Protein AF-A0A961ING6-F1 (afdb_monomer_lite)

pLDDT: mean 80.05, std 21.68, range [30.14, 97.88]

Radius of gyration: 31.6 Å; chains: 1; bounding box: 76×67×92 Å

Sequence (254 aa):
MNQKRFVTGFVGLMALLILSQGVIAQPAATTASTASTPESRAEETGERASYLDRHRAIQRVAVLKELTILDIQRLKILVANFEGQVGDAQASFEEIKRLYREAQEQWYRRRFVDSLRLHEECRTKVQALYKQFTDMFKEQVAQLLADCSEQLVNIEFSQSIEPGLESNLNRTIRHNSLKLKIAYQQTAIAEDMLRHNRHSDAVTHYRLAKMYAIDVLRDLEQDPARQQEIENEYRVHLLDARGMTAAAPAGSSG

Foldseek 3Di:
DDDDDDDDDDDDDDDDDDDDDDDDDDDDDDDDDDDDDDPDPPDDPDDPDDPVLLVVLVVQLVVLLVVLVVLLLLLVQVCLLCPPVQPPSVVLSVVLVVLSVVLVVCVVVSVSNVSSVSSVVSVVSSLVSLVSVLVVLLVVLVVLLVVLVVLLVVLVVVCVVPVDDDPCSVVLSVVLVVLSVQLVVLQVVLVVCVVVSNSVVSSLSSLSSVLSSLVSVLSSDPDPVVSVVSCVVCVSSNCSNVSHRPPDPPDDDD

Structure (mmCIF, N/CA/C/O backbone):
data_AF-A0A961ING6-F1
#
_entry.id   AF-A0A961ING6-F1
#
loop_
_atom_site.group_PDB
_atom_site.id
_atom_site.type_symbol
_atom_site.label_atom_id
_atom_site.label_alt_id
_atom_site.label_comp_id
_atom_site.label_asym_id
_atom_site.label_entity_id
_atom_site.label_seq_id
_atom_site.pdbx_PDB_ins_code
_atom_site.Cartn_x
_atom_site.Cartn_y
_atom_site.Cartn_z
_atom_site.occupancy
_atom_site.B_iso_or_equiv
_atom_site.auth_seq_id
_atom_site.auth_comp_id
_atom_site.auth_asym_id
_atom_site.auth_atom_id
_atom_site.pdbx_PDB_model_num
ATOM 1 N N . MET A 1 1 ? 37.025 30.517 44.292 1.00 39.78 1 MET A N 1
ATOM 2 C CA . MET A 1 1 ? 37.841 30.004 43.168 1.00 39.78 1 MET A CA 1
ATOM 3 C C . MET A 1 1 ? 37.009 30.112 41.897 1.00 39.78 1 MET A C 1
ATOM 5 O O . MET A 1 1 ? 36.177 29.252 41.666 1.00 39.78 1 MET A O 1
ATOM 9 N N . ASN A 1 2 ? 37.168 31.198 41.131 1.00 35.53 2 ASN A N 1
ATOM 10 C CA . ASN A 1 2 ? 36.382 31.464 39.919 1.00 35.53 2 ASN A CA 1
ATOM 11 C C . ASN A 1 2 ? 37.278 31.339 38.680 1.00 35.53 2 ASN A C 1
ATOM 13 O O . ASN A 1 2 ? 38.212 32.121 38.501 1.00 35.53 2 ASN A O 1
ATOM 17 N N . GLN A 1 3 ? 36.990 30.336 37.850 1.00 40.62 3 GLN A N 1
ATOM 18 C CA . GLN A 1 3 ? 37.637 30.081 36.564 1.00 40.62 3 GLN A CA 1
ATOM 19 C C . GLN A 1 3 ? 37.182 31.108 35.518 1.00 40.62 3 GLN A C 1
ATOM 21 O O . GLN A 1 3 ? 35.999 31.210 35.203 1.00 40.62 3 GLN A O 1
ATOM 26 N N . LYS A 1 4 ? 38.146 31.832 34.942 1.00 42.41 4 LYS A N 1
ATOM 27 C CA . LYS A 1 4 ? 37.985 32.609 33.708 1.00 42.41 4 LYS A CA 1
ATOM 28 C C . LYS A 1 4 ? 38.217 31.673 32.517 1.00 42.41 4 LYS A C 1
ATOM 30 O O . LYS A 1 4 ? 39.274 31.052 32.436 1.00 42.41 4 LYS A O 1
ATOM 35 N N . ARG A 1 5 ? 37.251 31.572 31.599 1.00 45.19 5 ARG A N 1
ATOM 36 C CA . ARG A 1 5 ? 37.415 30.904 30.297 1.00 45.19 5 ARG A CA 1
ATOM 37 C C . ARG A 1 5 ? 37.765 31.945 29.234 1.00 45.19 5 ARG A C 1
ATOM 39 O O . ARG A 1 5 ? 37.004 32.877 29.002 1.00 45.19 5 ARG A O 1
ATOM 46 N N . PHE A 1 6 ? 38.940 31.766 28.641 1.00 42.75 6 PHE A N 1
ATOM 47 C CA . PHE A 1 6 ? 39.458 32.489 27.484 1.00 42.75 6 PHE A CA 1
ATOM 48 C C . PHE A 1 6 ? 38.801 31.934 26.210 1.00 42.75 6 PHE A C 1
ATOM 50 O O . PHE A 1 6 ? 38.766 30.719 26.020 1.00 42.75 6 PHE A O 1
ATOM 57 N N . VAL A 1 7 ? 38.292 32.818 25.351 1.00 45.03 7 VAL A N 1
ATOM 58 C CA . VAL A 1 7 ? 37.809 32.510 23.999 1.00 45.03 7 VAL A CA 1
ATOM 59 C C . VAL A 1 7 ? 38.663 33.309 23.018 1.00 45.03 7 VAL A C 1
ATOM 61 O O . VAL A 1 7 ? 38.593 34.531 22.976 1.00 45.03 7 VAL A O 1
ATOM 64 N N . THR A 1 8 ? 39.466 32.596 22.240 1.00 45.50 8 THR A N 1
ATOM 65 C CA . THR A 1 8 ? 40.211 33.032 21.047 1.00 45.50 8 THR A CA 1
ATOM 66 C C . THR A 1 8 ? 40.283 31.765 20.191 1.00 45.50 8 THR A C 1
ATOM 68 O O . THR A 1 8 ? 40.698 30.734 20.707 1.00 45.50 8 THR A O 1
ATOM 71 N N . GLY A 1 9 ? 39.810 31.663 18.955 1.00 39.66 9 GLY A N 1
ATOM 72 C CA . GLY A 1 9 ? 39.780 32.612 17.851 1.00 39.66 9 GLY A CA 1
ATOM 73 C C . GLY A 1 9 ? 40.410 31.861 16.673 1.00 39.66 9 GLY A C 1
ATOM 74 O O . GLY A 1 9 ? 41.620 31.674 16.670 1.00 39.66 9 GLY A O 1
ATOM 75 N N . PHE A 1 10 ? 39.608 31.342 15.737 1.00 38.62 10 PHE A N 1
ATOM 76 C CA . PHE A 1 10 ? 40.123 30.692 14.523 1.00 38.62 10 PHE A CA 1
ATOM 77 C C . PHE A 1 10 ? 39.079 30.760 13.397 1.00 38.62 10 PHE A C 1
ATOM 79 O O . PHE A 1 10 ? 38.200 29.911 13.283 1.00 38.62 10 PHE A O 1
ATOM 86 N N . VAL A 1 11 ? 39.152 31.823 12.595 1.00 42.91 11 VAL A N 1
ATOM 87 C CA . VAL A 1 11 ? 38.423 32.002 11.329 1.00 42.91 11 VAL A CA 1
ATOM 88 C C . VAL A 1 11 ? 39.386 32.692 10.361 1.00 42.91 11 VAL A C 1
ATOM 90 O O . VAL A 1 11 ? 39.989 33.696 10.728 1.00 42.91 11 VAL A O 1
ATOM 93 N N . GLY A 1 12 ? 39.524 32.164 9.142 1.00 39.78 12 GLY A N 1
ATOM 94 C CA . GLY A 1 12 ? 40.318 32.763 8.058 1.00 39.78 12 GLY A CA 1
ATOM 95 C C . GLY A 1 12 ? 41.041 31.696 7.233 1.00 39.78 12 GLY A C 1
ATOM 96 O O . GLY A 1 12 ? 42.166 31.336 7.546 1.00 39.78 12 GLY A O 1
ATOM 97 N N . LEU A 1 13 ? 40.339 30.978 6.353 1.00 39.62 13 LEU A N 1
ATOM 98 C CA . LEU A 1 13 ? 40.153 31.313 4.930 1.00 39.62 13 LEU A CA 1
ATOM 99 C C . LEU A 1 13 ? 41.450 31.138 4.108 1.00 39.62 13 LEU A C 1
ATOM 101 O O . LEU A 1 13 ? 42.240 32.058 3.928 1.00 39.62 13 LEU A O 1
ATOM 105 N N . MET A 1 14 ? 41.631 29.913 3.611 1.00 43.22 14 MET A N 1
ATOM 106 C CA . MET A 1 14 ? 42.653 29.489 2.651 1.00 43.22 14 MET A CA 1
ATOM 107 C C . MET A 1 14 ? 42.169 29.823 1.233 1.00 43.22 14 MET A C 1
ATOM 109 O O . MET A 1 14 ? 41.242 29.187 0.733 1.00 43.22 14 MET A O 1
ATOM 113 N N . ALA A 1 15 ? 42.773 30.826 0.597 1.00 41.38 15 ALA A N 1
ATOM 114 C CA . ALA A 1 15 ? 42.551 31.147 -0.811 1.00 41.38 15 ALA A CA 1
ATOM 115 C C . ALA A 1 15 ? 43.766 31.884 -1.392 1.00 41.38 15 ALA A C 1
ATOM 117 O O . ALA A 1 15 ? 43.868 33.092 -1.221 1.00 41.38 15 ALA A O 1
ATOM 118 N N . LEU A 1 16 ? 44.670 31.167 -2.073 1.00 37.56 16 LEU A N 1
ATOM 119 C CA . LEU A 1 16 ? 45.424 31.652 -3.242 1.00 37.56 16 LEU A CA 1
ATOM 120 C C . LEU A 1 16 ? 46.361 30.551 -3.763 1.00 37.56 16 LEU A C 1
ATOM 122 O O . LEU A 1 16 ? 47.241 30.125 -3.023 1.00 37.56 16 LEU A O 1
ATOM 126 N N . LEU A 1 17 ? 46.188 30.130 -5.023 1.00 36.50 17 LEU A N 1
ATOM 127 C CA . LEU A 1 17 ? 47.253 29.795 -5.992 1.00 36.50 17 LEU A CA 1
ATOM 128 C C . LEU A 1 17 ? 46.628 29.154 -7.244 1.00 36.50 17 LEU A C 1
ATOM 130 O O . LEU A 1 17 ? 46.520 27.939 -7.369 1.00 36.50 17 LEU A O 1
ATOM 134 N N . ILE A 1 18 ? 46.224 29.997 -8.193 1.00 44.09 18 ILE A N 1
ATOM 135 C CA . ILE A 1 18 ? 46.050 29.618 -9.598 1.00 44.09 18 ILE A CA 1
ATOM 136 C C . ILE A 1 18 ? 46.847 30.646 -10.386 1.00 44.09 18 ILE A C 1
ATOM 138 O O . ILE A 1 18 ? 46.456 31.805 -10.381 1.00 44.09 18 ILE A O 1
ATOM 142 N N . LEU A 1 19 ? 47.954 30.234 -11.012 1.00 42.62 19 LEU A N 1
ATOM 143 C CA . LEU A 1 19 ? 48.587 30.886 -12.166 1.00 42.62 19 LEU A CA 1
ATOM 144 C C . LEU A 1 19 ? 49.744 30.001 -12.667 1.00 42.62 19 LEU A C 1
ATOM 146 O O . LEU A 1 19 ? 50.801 29.934 -12.049 1.00 42.62 19 LEU A O 1
ATOM 150 N N . SER A 1 20 ? 49.533 29.307 -13.785 1.00 40.66 20 SER A N 1
ATOM 151 C CA . SER A 1 20 ? 50.434 29.304 -14.954 1.00 40.66 20 SER A CA 1
ATOM 152 C C . SER A 1 20 ? 49.993 28.224 -15.948 1.00 40.66 20 SER A C 1
ATOM 154 O O . SER A 1 20 ? 50.160 27.026 -15.746 1.00 40.66 20 SER A O 1
ATOM 156 N N . GLN A 1 21 ? 49.371 28.683 -17.032 1.00 43.97 21 GLN A N 1
ATOM 157 C CA . GLN A 1 21 ? 49.093 27.898 -18.228 1.00 43.97 21 GLN A CA 1
ATOM 158 C C . GLN A 1 21 ? 50.387 27.822 -19.046 1.00 43.97 21 GLN A C 1
ATOM 160 O O . GLN A 1 21 ? 50.893 28.846 -19.504 1.00 43.97 21 GLN A O 1
ATOM 165 N N . GLY A 1 22 ? 50.927 26.615 -19.212 1.00 41.56 22 GLY A N 1
ATOM 166 C CA . GLY A 1 22 ? 51.969 26.328 -20.191 1.00 41.56 22 GLY A CA 1
ATOM 167 C C . GLY A 1 22 ? 51.343 26.137 -21.568 1.00 41.56 22 GLY A C 1
ATOM 168 O O . GLY A 1 22 ? 50.680 25.135 -21.821 1.00 41.56 22 GLY A O 1
ATOM 169 N N . VAL A 1 23 ? 51.555 27.115 -22.443 1.00 45.59 23 VAL A N 1
ATOM 170 C CA . VAL A 1 23 ? 51.302 27.043 -23.884 1.00 45.59 23 VAL A CA 1
ATOM 171 C C . VAL A 1 23 ? 52.355 26.126 -24.511 1.00 45.59 23 VAL A C 1
ATOM 173 O O . VAL A 1 23 ? 53.546 26.417 -24.422 1.00 45.59 23 VAL A O 1
ATOM 176 N N . ILE A 1 24 ? 51.934 25.047 -25.175 1.00 50.06 24 ILE A N 1
ATOM 177 C CA . ILE A 1 24 ? 52.777 24.321 -26.134 1.00 50.06 24 ILE A CA 1
ATOM 178 C C . ILE A 1 24 ? 52.144 24.482 -27.513 1.00 50.06 24 ILE A C 1
ATOM 180 O O . ILE A 1 24 ? 51.048 23.994 -27.781 1.00 50.06 24 ILE A O 1
ATOM 184 N N . ALA A 1 25 ? 52.856 25.210 -28.368 1.00 38.28 25 ALA A N 1
ATOM 185 C CA . ALA A 1 25 ? 52.579 25.357 -29.784 1.00 38.28 25 ALA A CA 1
ATOM 186 C C . ALA A 1 25 ? 52.919 24.053 -30.531 1.00 38.28 25 ALA A C 1
ATOM 188 O O . ALA A 1 25 ? 54.020 23.526 -30.384 1.00 38.28 25 ALA A O 1
ATOM 189 N N . GLN A 1 26 ? 51.999 23.556 -31.362 1.00 49.44 26 GLN A N 1
ATOM 190 C CA . GLN A 1 26 ? 52.292 22.576 -32.414 1.00 49.44 26 GLN A CA 1
ATOM 191 C C . GLN A 1 26 ? 52.314 23.296 -33.773 1.00 49.44 26 GLN A C 1
ATOM 193 O O . GLN A 1 26 ? 51.373 24.037 -34.067 1.00 49.44 26 GLN A O 1
ATOM 198 N N . PRO A 1 27 ? 53.347 23.104 -34.614 1.00 49.81 27 PRO A N 1
ATOM 199 C CA . PRO A 1 27 ? 53.355 23.621 -35.977 1.00 49.81 27 PRO A CA 1
ATOM 200 C C . PRO A 1 27 ? 52.516 22.740 -36.914 1.00 49.81 27 PRO A C 1
ATOM 202 O O . PRO A 1 27 ? 52.461 21.518 -36.776 1.00 49.81 27 PRO A O 1
ATOM 205 N N . ALA A 1 28 ? 51.871 23.390 -37.882 1.00 39.16 28 ALA A N 1
ATOM 206 C CA . ALA A 1 28 ? 51.045 22.772 -38.909 1.00 39.16 28 ALA A CA 1
ATOM 207 C C . ALA A 1 28 ? 51.835 22.402 -40.182 1.00 39.16 28 ALA A C 1
ATOM 209 O O . ALA A 1 28 ? 52.778 23.100 -40.552 1.00 39.16 28 ALA A O 1
ATOM 210 N N . ALA A 1 29 ? 51.283 21.400 -40.888 1.00 36.66 29 ALA A N 1
ATOM 211 C CA . ALA A 1 29 ? 51.424 21.068 -42.319 1.00 36.66 29 ALA A CA 1
ATOM 212 C C . ALA A 1 29 ? 52.690 20.258 -42.709 1.00 36.66 29 ALA A C 1
ATOM 214 O O . ALA A 1 29 ? 53.777 20.527 -42.225 1.00 36.66 29 ALA A O 1
ATOM 215 N N . THR A 1 30 ? 52.695 19.246 -43.588 1.00 31.80 30 THR A N 1
ATOM 216 C CA . THR A 1 30 ? 51.730 18.668 -44.550 1.00 31.80 30 THR A CA 1
ATOM 217 C C . THR A 1 30 ? 52.306 17.311 -45.002 1.00 31.80 30 THR A C 1
ATOM 219 O O . THR A 1 30 ? 53.522 17.233 -45.147 1.00 31.80 30 THR A O 1
ATOM 222 N N . THR A 1 31 ? 51.502 16.283 -45.314 1.00 32.81 31 THR A N 1
ATOM 223 C CA . THR A 1 31 ? 51.733 15.381 -46.477 1.00 32.81 31 THR A CA 1
ATOM 224 C C . THR A 1 31 ? 50.576 14.392 -46.704 1.00 32.81 31 THR A C 1
ATOM 226 O O . THR A 1 31 ? 50.238 13.589 -45.848 1.00 32.81 31 THR A O 1
ATOM 229 N N . ALA A 1 32 ? 49.986 14.516 -47.897 1.00 30.14 32 ALA A N 1
ATOM 230 C CA . ALA A 1 32 ? 49.456 13.491 -48.804 1.00 30.14 32 ALA A CA 1
ATOM 231 C C . ALA A 1 32 ? 48.641 12.281 -48.283 1.00 30.14 32 ALA A C 1
ATOM 233 O O . ALA A 1 32 ? 49.168 11.292 -47.791 1.00 30.14 32 ALA A O 1
ATOM 234 N N . SER A 1 33 ? 47.339 12.347 -48.590 1.00 31.02 33 SER A N 1
ATOM 235 C CA . SER A 1 33 ? 46.480 11.309 -49.189 1.00 31.02 33 SER A CA 1
ATOM 236 C C . SER A 1 33 ? 47.058 9.894 -49.369 1.00 31.02 33 SER A C 1
ATOM 238 O O . SER A 1 33 ? 47.906 9.657 -50.230 1.00 31.02 33 SER A O 1
ATOM 240 N N . THR A 1 34 ? 46.445 8.912 -48.706 1.00 31.70 34 THR A N 1
ATOM 241 C CA . THR A 1 34 ? 46.052 7.664 -49.380 1.00 31.70 34 THR A CA 1
ATOM 242 C C . THR A 1 34 ? 44.804 7.100 -48.712 1.00 31.70 34 THR A C 1
ATOM 244 O O . THR A 1 34 ? 44.798 6.746 -47.536 1.00 31.70 34 THR A O 1
ATOM 247 N N . ALA A 1 35 ? 43.719 7.071 -49.478 1.00 37.69 35 ALA A N 1
ATOM 248 C CA . ALA A 1 35 ? 42.471 6.434 -49.114 1.00 37.69 35 ALA A CA 1
ATOM 249 C C . ALA A 1 35 ? 42.660 4.915 -48.995 1.00 37.69 35 ALA A C 1
ATOM 251 O O . ALA A 1 35 ? 43.156 4.271 -49.916 1.00 37.69 35 ALA A O 1
ATOM 252 N N . SER A 1 36 ? 42.196 4.339 -47.889 1.00 38.75 36 SER A N 1
ATOM 253 C CA . SER A 1 36 ? 41.668 2.977 -47.876 1.00 38.75 36 SER A CA 1
ATOM 254 C C . SER A 1 36 ? 40.433 2.946 -46.977 1.00 38.75 36 SER A C 1
ATOM 256 O O . SER A 1 36 ? 40.413 3.430 -45.848 1.00 38.75 36 SER A O 1
ATOM 258 N N . THR A 1 37 ? 39.361 2.500 -47.606 1.00 32.09 37 THR A N 1
ATOM 259 C CA . THR A 1 37 ? 37.959 2.488 -47.212 1.00 32.09 37 THR A CA 1
ATOM 260 C C . THR A 1 37 ? 37.733 1.785 -45.868 1.00 32.09 37 THR A C 1
ATOM 262 O O . THR A 1 37 ? 38.279 0.701 -45.670 1.00 32.09 37 THR A O 1
ATOM 265 N N . PRO A 1 38 ? 36.891 2.314 -44.959 1.00 42.84 38 PRO A N 1
ATOM 266 C CA . PRO A 1 38 ? 36.391 1.515 -43.854 1.00 42.84 38 PRO A CA 1
ATOM 267 C C . PRO A 1 38 ? 35.349 0.546 -44.420 1.00 42.84 38 PRO A C 1
ATOM 269 O O . PRO A 1 38 ? 34.274 0.963 -44.855 1.00 42.84 38 PRO A O 1
ATOM 272 N N . GLU A 1 39 ? 35.679 -0.744 -44.451 1.00 38.94 39 GLU A N 1
ATOM 273 C CA . GLU A 1 39 ? 34.710 -1.789 -44.764 1.00 38.94 39 GLU A CA 1
ATOM 274 C C . GLU A 1 39 ? 33.516 -1.693 -43.814 1.00 38.94 39 GLU A C 1
ATOM 276 O O . GLU A 1 39 ? 33.619 -1.712 -42.583 1.00 38.94 39 GLU A O 1
ATOM 281 N N . SER A 1 40 ? 32.355 -1.550 -44.440 1.00 45.94 40 SER A N 1
ATOM 282 C CA . SER A 1 40 ? 31.056 -1.491 -43.816 1.00 45.94 40 SER A CA 1
ATOM 283 C C . SER A 1 40 ? 30.749 -2.804 -43.101 1.00 45.94 40 SER A C 1
ATOM 285 O O . SER A 1 40 ? 30.356 -3.785 -43.728 1.00 45.94 40 SER A O 1
ATOM 287 N N . ARG A 1 41 ? 30.776 -2.791 -41.769 1.00 38.75 41 ARG A N 1
ATOM 288 C CA . ARG A 1 41 ? 29.844 -3.610 -40.986 1.00 38.75 41 ARG A CA 1
ATOM 289 C C . ARG A 1 41 ? 28.618 -2.764 -40.666 1.00 38.75 41 ARG A C 1
ATOM 291 O O . ARG A 1 41 ? 28.404 -2.321 -39.542 1.00 38.75 41 ARG A O 1
ATOM 298 N N . ALA A 1 42 ? 27.867 -2.464 -41.720 1.00 46.84 42 ALA A N 1
ATOM 299 C CA . ALA A 1 42 ? 26.566 -1.825 -41.657 1.00 46.84 42 ALA A CA 1
ATOM 300 C C . ALA A 1 42 ? 25.490 -2.906 -41.773 1.00 46.84 42 ALA A C 1
ATOM 302 O O . ALA A 1 42 ? 24.839 -3.017 -42.798 1.00 46.84 42 ALA A O 1
ATOM 303 N N . GLU A 1 43 ? 25.315 -3.689 -40.711 1.00 45.69 43 GLU A N 1
ATOM 304 C CA . GLU A 1 43 ? 24.094 -4.465 -40.488 1.00 45.69 43 GLU A CA 1
ATOM 305 C C . GLU A 1 43 ? 23.781 -4.462 -38.990 1.00 45.69 43 GLU A C 1
ATOM 307 O O . GLU A 1 43 ? 24.192 -5.339 -38.240 1.00 45.69 43 GLU A O 1
ATOM 312 N N . GLU A 1 44 ? 23.097 -3.409 -38.549 1.00 43.09 44 GLU A N 1
ATOM 313 C CA . GLU A 1 44 ? 22.026 -3.513 -37.557 1.00 43.09 44 GLU A CA 1
ATOM 314 C C . GLU A 1 44 ? 21.187 -2.236 -37.656 1.00 43.09 44 GLU A C 1
ATOM 316 O O . GLU A 1 44 ? 21.590 -1.140 -37.263 1.00 43.09 44 GLU A O 1
ATOM 321 N N . THR A 1 45 ? 20.023 -2.372 -38.280 1.00 49.38 45 THR A N 1
ATOM 322 C CA . THR A 1 45 ? 18.952 -1.385 -38.274 1.00 49.38 45 THR A CA 1
ATOM 323 C C . THR A 1 45 ? 18.370 -1.303 -36.863 1.00 49.38 45 THR A C 1
ATOM 325 O O . THR A 1 45 ? 17.612 -2.160 -36.418 1.00 49.38 45 THR A O 1
ATOM 328 N N . GLY A 1 46 ? 18.768 -0.261 -36.144 1.00 48.25 46 GLY A N 1
ATOM 329 C CA . GLY A 1 46 ? 18.262 0.123 -34.831 1.00 48.25 46 GLY A CA 1
ATOM 330 C C . GLY A 1 46 ? 19.111 1.289 -34.348 1.00 48.25 46 GLY A C 1
ATOM 331 O O . GLY A 1 46 ? 20.333 1.194 -34.395 1.00 48.25 46 GLY A O 1
ATOM 332 N N . GLU A 1 47 ? 18.480 2.412 -34.013 1.00 51.84 47 GLU A N 1
ATOM 333 C CA . GLU A 1 47 ? 19.096 3.699 -33.659 1.00 51.84 47 GLU A CA 1
ATOM 334 C C . GLU A 1 47 ? 20.527 3.589 -33.104 1.00 51.84 47 GLU A C 1
ATOM 336 O O . GLU A 1 47 ? 20.777 2.949 -32.078 1.00 51.84 47 GLU A O 1
ATOM 341 N N . ARG A 1 48 ? 21.489 4.257 -33.759 1.00 55.69 48 ARG A N 1
ATOM 342 C CA . ARG A 1 48 ? 22.835 4.464 -33.204 1.00 55.69 48 ARG A CA 1
ATOM 343 C C . ARG A 1 48 ? 22.730 5.421 -32.014 1.00 55.69 48 ARG A C 1
ATOM 345 O O . ARG A 1 48 ? 23.102 6.585 -32.124 1.00 55.69 48 ARG A O 1
ATOM 352 N N . ALA A 1 49 ? 22.202 4.945 -30.890 1.00 62.03 49 ALA A N 1
ATOM 353 C CA . ALA A 1 49 ? 22.226 5.683 -29.642 1.00 62.03 49 ALA A CA 1
ATOM 354 C C . ALA A 1 49 ? 23.676 6.056 -29.327 1.00 62.03 49 ALA A C 1
ATOM 356 O O . ALA A 1 49 ? 24.587 5.232 -29.490 1.00 62.03 49 ALA A O 1
ATOM 357 N N . SER A 1 50 ? 23.890 7.300 -28.896 1.00 83.31 50 SER A N 1
ATOM 358 C CA . SER A 1 50 ? 25.225 7.776 -28.558 1.00 83.31 50 SER A CA 1
ATOM 359 C C . SER A 1 50 ? 25.825 6.872 -27.480 1.00 83.31 50 SER A C 1
ATOM 361 O O . SER A 1 50 ? 25.112 6.334 -26.629 1.00 83.31 50 SER A O 1
ATOM 363 N N . TYR A 1 51 ? 27.147 6.695 -27.485 1.00 84.38 51 TYR A N 1
ATOM 364 C CA . TYR A 1 51 ? 27.844 5.908 -26.459 1.00 84.38 51 TYR A CA 1
ATOM 365 C C . TYR A 1 51 ? 27.431 6.328 -25.034 1.00 84.38 51 TYR A C 1
ATOM 367 O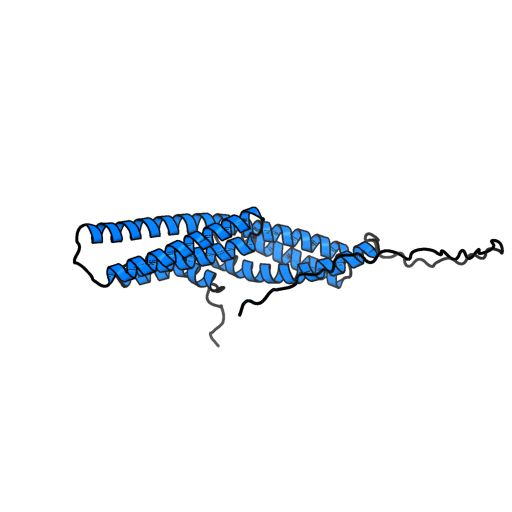 O . TYR A 1 51 ? 27.243 5.486 -24.154 1.00 84.38 51 TYR A O 1
ATOM 375 N N . LEU A 1 52 ? 27.207 7.632 -24.836 1.00 89.06 52 LEU A N 1
ATOM 376 C CA . LEU A 1 52 ? 26.726 8.200 -23.578 1.00 89.06 52 LEU A CA 1
ATOM 377 C C . LEU A 1 52 ? 25.310 7.740 -23.216 1.00 89.06 52 LEU A C 1
ATOM 379 O O . LEU A 1 52 ? 25.061 7.406 -22.057 1.00 89.06 52 LEU A O 1
ATOM 383 N N . ASP A 1 53 ? 24.398 7.683 -24.185 1.00 88.56 53 ASP A N 1
ATOM 384 C CA . ASP A 1 53 ? 23.016 7.241 -23.967 1.00 88.56 53 ASP A CA 1
ATOM 385 C C . ASP A 1 53 ? 22.981 5.768 -23.585 1.00 88.56 53 ASP A C 1
ATOM 387 O O . ASP A 1 53 ? 22.293 5.377 -22.644 1.00 88.56 53 ASP A O 1
ATOM 391 N N . ARG A 1 54 ? 23.815 4.956 -24.243 1.00 88.38 54 ARG A N 1
ATOM 392 C CA . ARG A 1 54 ? 23.985 3.544 -23.899 1.00 88.38 54 ARG A CA 1
ATOM 393 C C . ARG A 1 54 ? 24.501 3.369 -22.472 1.00 88.38 54 ARG A C 1
ATOM 395 O O . ARG A 1 54 ? 23.955 2.564 -21.723 1.00 88.38 54 ARG A O 1
ATOM 402 N N . HIS A 1 55 ? 25.528 4.121 -22.083 1.00 91.56 55 HIS A N 1
ATOM 403 C CA . HIS A 1 55 ? 26.092 4.044 -20.736 1.00 91.56 55 HIS A CA 1
ATOM 404 C C . HIS A 1 55 ? 25.074 4.461 -19.663 1.00 91.56 55 HIS A C 1
ATOM 406 O O . HIS A 1 55 ? 24.897 3.763 -18.664 1.00 91.56 55 HIS A O 1
ATOM 412 N N . ARG A 1 56 ? 24.349 5.563 -19.892 1.00 92.19 56 ARG A N 1
ATOM 413 C CA . ARG A 1 56 ? 23.260 6.009 -19.009 1.00 92.19 56 ARG A CA 1
ATOM 414 C C . ARG A 1 56 ? 22.147 4.966 -18.918 1.00 92.19 56 ARG A C 1
ATOM 416 O O . ARG A 1 56 ? 21.665 4.695 -17.821 1.00 92.19 56 ARG A O 1
ATOM 423 N N . ALA A 1 57 ? 21.767 4.360 -20.041 1.00 92.81 57 ALA A N 1
ATOM 424 C CA . ALA A 1 57 ? 20.752 3.315 -20.073 1.00 92.81 57 ALA A CA 1
ATOM 425 C C . ALA A 1 57 ? 21.161 2.093 -19.247 1.00 92.81 57 ALA A C 1
ATOM 427 O O . ALA A 1 57 ? 20.361 1.615 -18.448 1.00 92.81 57 ALA A O 1
ATOM 428 N N . ILE A 1 58 ? 22.418 1.652 -19.349 1.00 92.69 58 ILE A N 1
ATOM 429 C CA . ILE A 1 58 ? 22.947 0.539 -18.548 1.00 92.69 58 ILE A CA 1
ATOM 430 C C . ILE A 1 58 ? 22.792 0.810 -17.047 1.00 92.69 58 ILE A C 1
ATOM 432 O O . ILE A 1 58 ? 22.263 -0.029 -16.319 1.00 92.69 58 ILE A O 1
ATOM 436 N N . GLN A 1 59 ? 23.204 1.995 -16.589 1.00 93.69 59 GLN A N 1
ATOM 437 C CA . GLN A 1 59 ? 23.117 2.364 -15.173 1.00 93.69 59 GLN A CA 1
ATOM 438 C C . GLN A 1 59 ? 21.666 2.447 -14.684 1.00 93.69 59 GLN A C 1
ATOM 440 O O . GLN A 1 59 ? 21.335 1.923 -13.621 1.00 93.69 59 GLN A O 1
ATOM 445 N N . ARG A 1 60 ? 20.783 3.081 -15.464 1.00 94.44 60 ARG A N 1
ATOM 446 C CA . ARG A 1 60 ? 19.377 3.266 -15.076 1.00 94.44 60 ARG A CA 1
ATOM 447 C C . ARG A 1 60 ? 18.599 1.955 -15.078 1.00 94.44 60 ARG A C 1
ATOM 449 O O . ARG A 1 60 ? 17.821 1.721 -14.157 1.00 94.44 60 ARG A O 1
ATOM 456 N N . VAL A 1 61 ? 18.821 1.088 -16.066 1.00 94.00 61 VAL A N 1
ATOM 457 C CA . VAL A 1 61 ? 18.150 -0.218 -16.132 1.00 94.00 61 VAL A CA 1
ATOM 458 C C . VAL A 1 61 ? 18.546 -1.105 -14.958 1.00 94.00 61 VAL A C 1
ATOM 460 O O . VAL A 1 61 ? 17.672 -1.774 -14.420 1.00 94.00 61 VAL A O 1
ATOM 463 N N . ALA A 1 62 ? 19.807 -1.088 -14.511 1.00 91.12 62 ALA A N 1
ATOM 464 C CA . ALA A 1 62 ? 20.224 -1.868 -13.344 1.00 91.12 62 ALA A CA 1
ATOM 465 C C . ALA A 1 62 ? 19.369 -1.537 -12.105 1.00 91.12 62 ALA A C 1
ATOM 467 O O . ALA A 1 62 ? 18.800 -2.435 -11.488 1.00 91.12 62 ALA A O 1
ATOM 468 N N . VAL A 1 63 ? 19.179 -0.243 -11.825 1.00 93.75 63 VAL A N 1
ATOM 469 C CA . VAL A 1 63 ? 18.334 0.228 -10.715 1.00 93.75 63 VAL A CA 1
ATOM 470 C C . VAL A 1 63 ? 16.859 -0.117 -10.946 1.00 93.75 63 VAL A C 1
ATOM 472 O O . VAL A 1 63 ? 16.187 -0.646 -10.061 1.00 93.75 63 VAL A O 1
ATOM 475 N N . LEU A 1 64 ? 16.332 0.153 -12.146 1.00 93.44 64 LEU A N 1
ATOM 476 C CA . LEU A 1 64 ? 14.925 -0.112 -12.466 1.00 93.44 64 LEU A CA 1
ATOM 477 C C . LEU A 1 64 ? 14.586 -1.601 -12.397 1.00 93.44 64 LEU A C 1
ATOM 479 O O . LEU A 1 64 ? 13.485 -1.954 -11.975 1.00 93.44 64 LEU A O 1
ATOM 483 N N . LYS A 1 65 ? 15.517 -2.474 -12.780 1.00 92.12 65 LYS A N 1
ATOM 484 C CA . LYS A 1 65 ? 15.346 -3.925 -12.747 1.00 92.12 65 LYS A CA 1
ATOM 485 C C . LYS A 1 65 ? 15.095 -4.426 -11.328 1.00 92.12 65 LYS A C 1
ATOM 487 O O . LYS A 1 65 ? 14.158 -5.201 -11.140 1.00 92.12 65 LYS A O 1
ATOM 492 N N . GLU A 1 66 ? 15.903 -3.981 -10.368 1.00 92.31 66 GLU A N 1
ATOM 493 C CA . GLU A 1 66 ? 15.804 -4.368 -8.954 1.00 92.31 66 GLU A CA 1
ATOM 494 C C . GLU A 1 66 ? 14.529 -3.829 -8.298 1.00 92.31 66 GLU A C 1
ATOM 496 O O . GLU A 1 66 ? 13.804 -4.567 -7.635 1.00 92.31 66 GLU A O 1
ATOM 501 N N . LEU A 1 67 ? 14.194 -2.560 -8.536 1.00 91.94 67 LEU A N 1
ATOM 502 C CA . LEU A 1 67 ? 12.980 -1.969 -7.967 1.00 91.94 67 LEU A CA 1
ATOM 503 C C . LEU A 1 67 ? 11.713 -2.611 -8.542 1.00 91.94 67 LEU A C 1
ATOM 505 O O . LEU A 1 67 ? 10.795 -2.971 -7.808 1.00 91.94 67 LEU A O 1
ATOM 509 N N . THR A 1 68 ? 11.675 -2.804 -9.861 1.00 91.94 68 THR A N 1
ATOM 510 C CA . THR A 1 68 ? 10.482 -3.323 -10.538 1.00 91.94 68 THR A CA 1
ATOM 511 C C . THR A 1 68 ? 10.211 -4.778 -10.167 1.00 91.94 68 THR A C 1
ATOM 513 O O . THR A 1 68 ? 9.050 -5.143 -10.016 1.00 91.94 68 THR A O 1
ATOM 516 N N . ILE A 1 69 ? 11.239 -5.616 -9.965 1.00 93.69 69 ILE A N 1
ATOM 517 C CA . ILE A 1 69 ? 11.007 -7.012 -9.561 1.00 93.69 69 ILE A CA 1
ATOM 518 C C . ILE A 1 69 ? 10.428 -7.111 -8.147 1.00 93.69 69 ILE A C 1
ATOM 520 O O . ILE A 1 69 ? 9.512 -7.903 -7.924 1.00 93.69 69 ILE A O 1
ATOM 524 N N . LEU A 1 70 ? 10.901 -6.276 -7.215 1.00 92.81 70 LEU A N 1
ATOM 525 C CA . LEU A 1 70 ? 10.352 -6.207 -5.859 1.00 92.81 70 LEU A CA 1
ATOM 526 C C . LEU A 1 70 ? 8.890 -5.755 -5.885 1.00 92.81 70 LEU A C 1
ATOM 528 O O . LEU A 1 70 ? 8.047 -6.327 -5.194 1.00 92.81 70 LEU A O 1
ATOM 532 N N . ASP A 1 71 ? 8.566 -4.775 -6.724 1.00 93.62 71 ASP A N 1
ATOM 533 C CA . ASP A 1 71 ? 7.188 -4.323 -6.886 1.00 93.62 71 ASP A CA 1
ATOM 534 C C . ASP A 1 71 ? 6.290 -5.368 -7.544 1.00 93.62 71 ASP A C 1
ATOM 536 O O . ASP A 1 71 ? 5.168 -5.563 -7.089 1.00 93.62 71 ASP A O 1
ATOM 540 N N . ILE A 1 72 ? 6.778 -6.111 -8.540 1.00 94.38 72 ILE A N 1
ATOM 541 C CA . ILE A 1 72 ? 6.031 -7.230 -9.133 1.00 94.38 72 ILE A CA 1
ATOM 542 C C . ILE A 1 72 ? 5.722 -8.299 -8.075 1.00 94.38 72 ILE A C 1
ATOM 544 O O . ILE A 1 72 ? 4.606 -8.817 -8.038 1.00 94.38 72 ILE A O 1
ATOM 548 N N . GLN A 1 73 ? 6.672 -8.622 -7.192 1.00 92.75 73 GLN A N 1
ATOM 549 C CA . GLN A 1 73 ? 6.453 -9.585 -6.105 1.00 92.75 73 GLN A CA 1
ATOM 550 C C . GLN A 1 73 ? 5.387 -9.103 -5.113 1.00 92.75 73 GLN A C 1
ATOM 552 O O . GLN A 1 73 ? 4.524 -9.880 -4.710 1.00 92.75 73 GLN A O 1
ATOM 557 N N . ARG A 1 74 ? 5.414 -7.817 -4.749 1.00 91.50 74 ARG A N 1
ATOM 558 C CA . ARG A 1 74 ? 4.420 -7.205 -3.853 1.00 91.50 74 ARG A CA 1
ATOM 559 C C . ARG A 1 74 ? 3.036 -7.130 -4.498 1.00 91.50 74 ARG A C 1
ATOM 561 O O . ARG A 1 74 ? 2.049 -7.492 -3.861 1.00 91.50 74 ARG A O 1
ATOM 568 N N . LEU A 1 75 ? 2.970 -6.715 -5.763 1.00 93.12 75 LEU A N 1
ATOM 569 C CA . LEU A 1 75 ? 1.734 -6.648 -6.543 1.00 93.12 75 LEU A CA 1
ATOM 570 C C . LEU A 1 75 ? 1.115 -8.030 -6.747 1.00 93.12 75 LEU A C 1
ATOM 572 O O . LEU A 1 75 ? -0.100 -8.151 -6.677 1.00 93.12 75 LEU A O 1
ATOM 576 N N . LYS A 1 76 ? 1.926 -9.084 -6.906 1.00 93.25 76 LYS A N 1
ATOM 577 C CA . LYS A 1 76 ? 1.429 -10.466 -6.979 1.00 93.25 76 LYS A CA 1
ATOM 578 C C . LYS A 1 76 ? 0.555 -10.821 -5.772 1.00 93.25 76 LYS A C 1
ATOM 580 O O . LYS A 1 76 ? -0.478 -11.456 -5.942 1.00 93.25 76 LYS A O 1
ATOM 585 N N . ILE A 1 77 ? 0.975 -10.425 -4.569 1.00 91.25 77 ILE A N 1
ATOM 586 C CA . ILE A 1 77 ? 0.231 -10.692 -3.329 1.00 91.25 77 ILE A CA 1
ATOM 587 C C . ILE A 1 77 ? -1.059 -9.865 -3.299 1.00 91.25 77 ILE A C 1
ATOM 589 O O . ILE A 1 77 ? -2.121 -10.410 -3.020 1.00 91.25 77 ILE A O 1
ATOM 593 N N . LEU A 1 78 ? -0.975 -8.575 -3.642 1.00 91.50 78 LEU A N 1
ATOM 594 C CA . LEU A 1 78 ? -2.134 -7.675 -3.676 1.00 91.50 78 LEU A CA 1
ATOM 595 C C . LEU A 1 78 ? -3.217 -8.159 -4.638 1.00 91.50 78 LEU A C 1
ATOM 597 O O . LEU A 1 78 ? -4.382 -8.244 -4.264 1.00 91.50 78 LEU A O 1
ATOM 601 N N . VAL A 1 79 ? -2.820 -8.504 -5.860 1.00 92.69 79 VAL A N 1
ATOM 602 C CA . VAL A 1 79 ? -3.741 -8.975 -6.893 1.00 92.69 79 VAL A CA 1
ATOM 603 C C . VAL A 1 79 ? -4.360 -10.310 -6.486 1.00 92.69 79 VAL A C 1
ATOM 605 O O . VAL A 1 79 ? -5.565 -10.459 -6.605 1.00 92.69 79 VAL A O 1
ATOM 608 N N . ALA A 1 80 ? -3.585 -11.239 -5.917 1.00 90.75 80 ALA A N 1
ATOM 609 C CA . ALA A 1 80 ? -4.118 -12.520 -5.447 1.00 90.75 80 ALA A CA 1
ATOM 610 C C . ALA A 1 80 ? -5.100 -12.388 -4.265 1.00 90.75 80 ALA A C 1
ATOM 612 O O . ALA A 1 80 ? -5.985 -13.224 -4.109 1.00 90.75 80 ALA A O 1
ATOM 613 N N . ASN A 1 81 ? -4.930 -11.376 -3.411 1.00 89.88 81 ASN A N 1
ATOM 614 C CA . ASN A 1 81 ? -5.775 -11.169 -2.233 1.00 89.88 81 ASN A CA 1
ATOM 615 C C . ASN A 1 81 ? -7.040 -10.356 -2.533 1.00 89.88 81 ASN A C 1
ATOM 617 O O . ASN A 1 81 ? -8.061 -10.568 -1.885 1.00 89.88 81 ASN A O 1
ATOM 621 N N . PHE A 1 82 ? -6.978 -9.428 -3.487 1.00 88.62 82 PHE A N 1
ATOM 622 C CA . PHE A 1 82 ? -8.050 -8.462 -3.758 1.00 88.62 82 PHE A CA 1
ATOM 623 C C . PHE A 1 82 ? -8.542 -8.511 -5.207 1.00 88.62 82 PHE A C 1
ATOM 625 O O . PHE A 1 82 ? -9.052 -7.517 -5.734 1.00 88.62 82 PHE A O 1
ATOM 632 N N . GLU A 1 83 ? -8.398 -9.666 -5.859 1.00 76.81 83 GLU A N 1
ATOM 633 C CA . GLU A 1 83 ? -8.988 -9.913 -7.172 1.00 76.81 83 GLU A CA 1
ATOM 634 C C . GLU A 1 83 ? -10.501 -9.634 -7.112 1.00 76.81 83 GLU A C 1
ATOM 636 O O . GLU A 1 83 ? -11.202 -10.101 -6.215 1.00 76.81 83 GLU A O 1
ATOM 641 N N . GLY A 1 84 ? -11.000 -8.799 -8.028 1.00 79.50 84 GLY A N 1
ATOM 642 C CA . GLY A 1 84 ? -12.411 -8.400 -8.090 1.00 79.50 84 GLY A CA 1
ATOM 643 C C . GLY A 1 84 ? -12.800 -7.162 -7.271 1.00 79.50 84 GLY A C 1
ATOM 644 O O . GLY A 1 84 ? -13.854 -6.594 -7.537 1.00 79.50 84 GLY A O 1
ATOM 645 N N . GLN A 1 85 ? -11.963 -6.684 -6.341 1.00 81.62 85 GLN A N 1
ATOM 646 C CA . GLN A 1 85 ? -12.200 -5.395 -5.660 1.00 81.62 85 GLN A CA 1
ATOM 647 C C . GLN A 1 85 ? -11.651 -4.209 -6.461 1.00 81.62 85 GLN A C 1
ATOM 649 O O . GLN A 1 85 ? -12.146 -3.090 -6.351 1.00 81.62 85 GLN A O 1
ATOM 654 N N . VAL A 1 86 ? -10.632 -4.457 -7.287 1.00 79.62 86 VAL A N 1
ATOM 655 C CA . VAL A 1 86 ? -9.942 -3.434 -8.076 1.00 79.62 86 VAL A CA 1
ATOM 656 C C . VAL A 1 86 ? -10.011 -3.806 -9.555 1.00 79.62 86 VAL A C 1
ATOM 658 O O . VAL A 1 86 ? -9.163 -4.554 -10.025 1.00 79.62 86 VAL A O 1
ATOM 661 N N . GLY A 1 87 ? -11.023 -3.284 -10.261 1.00 80.31 87 GLY A N 1
ATOM 662 C CA . GLY A 1 87 ? -11.232 -3.354 -11.722 1.00 80.31 87 GLY A CA 1
ATOM 663 C C . GLY A 1 87 ? -10.473 -4.456 -12.483 1.00 80.31 87 GLY A C 1
ATOM 664 O O . GLY A 1 87 ? -10.550 -5.636 -12.151 1.00 80.31 87 GLY A O 1
ATOM 665 N N . ASP A 1 88 ? -9.710 -4.054 -13.503 1.00 85.69 88 ASP A N 1
ATOM 666 C CA . ASP A 1 88 ? -8.883 -4.945 -14.333 1.00 85.69 88 ASP A CA 1
ATOM 667 C C . ASP A 1 88 ? -7.461 -5.143 -13.754 1.00 85.69 88 ASP A C 1
ATOM 669 O O . ASP A 1 88 ? -6.457 -5.100 -14.481 1.00 85.69 88 ASP A O 1
ATOM 673 N N . ALA A 1 89 ? -7.333 -5.332 -12.433 1.00 88.81 89 ALA A N 1
ATOM 674 C CA . ALA A 1 89 ? -6.029 -5.473 -11.770 1.00 88.81 89 ALA A CA 1
ATOM 675 C C . ALA A 1 89 ? -5.223 -6.676 -12.291 1.00 88.81 89 ALA A C 1
ATOM 677 O O . ALA A 1 89 ? -4.011 -6.563 -12.492 1.00 88.81 89 ALA A O 1
ATOM 678 N N . GLN A 1 90 ? -5.886 -7.802 -12.576 1.00 90.44 90 GLN A N 1
ATOM 679 C CA . GLN A 1 90 ? -5.235 -9.005 -13.104 1.00 90.44 90 GLN A CA 1
ATOM 680 C C . GLN A 1 90 ? -4.686 -8.779 -14.520 1.00 90.44 90 GLN A C 1
ATOM 682 O O . GLN A 1 90 ? -3.529 -9.098 -14.794 1.00 90.44 90 GLN A O 1
ATOM 687 N N . ALA A 1 91 ? -5.471 -8.166 -15.412 1.00 91.88 91 ALA A N 1
ATOM 688 C CA . ALA A 1 91 ? -5.022 -7.855 -16.770 1.00 91.88 91 ALA A CA 1
ATOM 689 C C . ALA A 1 91 ? -3.852 -6.855 -16.764 1.00 91.88 91 ALA A C 1
ATOM 691 O O . ALA A 1 91 ? -2.851 -7.061 -17.453 1.00 91.88 91 ALA A O 1
ATOM 692 N N . SER A 1 92 ? -3.935 -5.823 -15.918 1.00 93.12 92 SER A N 1
ATOM 693 C CA . SER A 1 92 ? -2.856 -4.844 -15.723 1.00 93.12 92 SER A CA 1
ATOM 694 C C . SER A 1 92 ? -1.579 -5.505 -15.190 1.00 93.12 92 SER A C 1
ATOM 696 O O . SER A 1 92 ? -0.470 -5.180 -15.619 1.00 93.12 92 SER A O 1
ATOM 698 N N . PHE A 1 93 ? -1.714 -6.472 -14.280 1.00 94.94 93 PHE A N 1
ATOM 699 C CA . PHE A 1 93 ? -0.585 -7.223 -13.737 1.00 94.94 93 PHE A CA 1
ATOM 700 C C . PHE A 1 93 ? 0.076 -8.142 -14.777 1.00 94.94 93 PHE A C 1
ATOM 702 O O . PHE A 1 93 ? 1.307 -8.206 -14.849 1.00 94.94 93 PHE A O 1
ATOM 709 N N . GLU A 1 94 ? -0.706 -8.817 -15.623 1.00 95.12 94 GLU A N 1
ATOM 710 C CA . GLU A 1 94 ? -0.169 -9.595 -16.747 1.00 95.12 94 GLU A CA 1
ATOM 711 C C . GLU A 1 94 ? 0.565 -8.704 -17.763 1.00 95.12 94 GLU A C 1
ATOM 713 O O . GLU A 1 94 ? 1.653 -9.064 -18.224 1.00 95.12 94 GLU A O 1
ATOM 718 N N . GLU A 1 95 ? 0.038 -7.509 -18.055 1.00 95.62 95 GLU A N 1
ATOM 719 C CA . GLU A 1 95 ? 0.706 -6.524 -18.914 1.00 95.62 95 GLU A CA 1
ATOM 720 C C . GLU A 1 95 ? 2.068 -6.103 -18.336 1.00 95.62 95 GLU A C 1
ATOM 722 O O . GLU A 1 95 ? 3.069 -6.107 -19.056 1.00 95.62 95 GLU A O 1
ATOM 727 N N . ILE A 1 96 ? 2.140 -5.818 -17.029 1.00 96.31 96 ILE A N 1
ATOM 728 C CA . ILE A 1 96 ? 3.393 -5.482 -16.330 1.00 96.31 96 ILE A CA 1
ATOM 729 C C . ILE A 1 96 ? 4.413 -6.620 -16.458 1.00 96.31 96 ILE A C 1
ATOM 731 O O . ILE A 1 96 ? 5.576 -6.378 -16.790 1.00 96.31 96 ILE A O 1
ATOM 735 N N . LYS A 1 97 ? 3.999 -7.876 -16.239 1.00 96.50 97 LYS A N 1
ATOM 736 C CA . LYS A 1 97 ? 4.895 -9.038 -16.383 1.00 96.50 97 LYS A CA 1
ATOM 737 C C . LYS A 1 97 ? 5.399 -9.197 -17.815 1.00 96.50 97 LYS A C 1
ATOM 739 O O . LYS A 1 97 ? 6.573 -9.522 -18.012 1.00 96.50 97 LYS A O 1
ATOM 744 N N . ARG A 1 98 ? 4.532 -8.970 -18.807 1.00 97.44 98 ARG A N 1
ATOM 745 C CA . ARG A 1 98 ? 4.892 -9.012 -20.229 1.00 97.44 98 ARG A CA 1
ATOM 746 C C . ARG A 1 98 ? 5.921 -7.932 -20.563 1.00 97.44 98 ARG A C 1
ATOM 748 O O . ARG A 1 98 ? 6.968 -8.269 -21.107 1.00 97.44 98 ARG A O 1
ATOM 755 N N . LEU A 1 99 ? 5.666 -6.679 -20.180 1.00 96.06 99 LEU A N 1
ATOM 756 C CA . LEU A 1 99 ? 6.580 -5.552 -20.402 1.00 96.06 99 LEU A CA 1
ATOM 757 C C . LEU A 1 99 ? 7.931 -5.769 -19.719 1.00 96.06 99 LEU A C 1
ATOM 759 O O . LEU A 1 99 ? 8.972 -5.544 -20.330 1.00 96.06 99 LEU A O 1
ATOM 763 N N . TYR A 1 100 ? 7.935 -6.260 -18.476 1.00 96.75 100 TYR A N 1
ATOM 764 C CA . TYR A 1 100 ? 9.176 -6.568 -17.767 1.00 96.75 100 TYR A CA 1
ATOM 765 C C . TYR A 1 100 ? 9.983 -7.658 -18.481 1.00 96.75 100 TYR A C 1
ATOM 767 O O . TYR A 1 100 ? 11.194 -7.514 -18.652 1.00 96.75 100 TYR A O 1
ATOM 775 N N . ARG A 1 101 ? 9.327 -8.736 -18.934 1.00 96.88 101 ARG A N 1
ATOM 776 C CA . ARG A 1 101 ? 9.983 -9.801 -19.708 1.00 96.88 101 ARG A CA 1
ATOM 777 C C . ARG A 1 101 ? 10.576 -9.251 -21.002 1.00 96.88 101 ARG A C 1
ATOM 779 O O . ARG A 1 101 ? 11.748 -9.487 -21.272 1.00 96.88 101 ARG A O 1
ATOM 786 N N . GLU A 1 102 ? 9.795 -8.485 -21.755 1.00 97.00 102 GLU A N 1
ATOM 787 C CA . GLU A 1 102 ? 10.230 -7.866 -23.006 1.00 97.00 102 GLU A CA 1
ATOM 788 C C . GLU A 1 102 ? 11.432 -6.933 -22.780 1.00 97.00 102 GLU A C 1
ATOM 790 O O . GLU A 1 102 ? 12.428 -7.006 -23.501 1.00 97.00 102 GLU A O 1
ATOM 795 N N . ALA A 1 103 ? 11.405 -6.128 -21.713 1.00 95.69 103 ALA A N 1
ATOM 796 C CA . ALA A 1 103 ? 12.516 -5.260 -21.329 1.00 95.69 103 ALA A CA 1
ATOM 797 C C . ALA A 1 103 ? 13.800 -6.053 -21.027 1.00 95.69 103 ALA A C 1
ATOM 799 O O . ALA A 1 103 ? 14.894 -5.642 -21.433 1.00 95.69 103 ALA A O 1
ATOM 800 N N . GLN A 1 104 ? 13.676 -7.202 -20.351 1.00 95.25 104 GLN A N 1
ATOM 801 C CA . GLN A 1 104 ? 14.801 -8.103 -20.086 1.00 95.25 104 GLN A CA 1
ATOM 802 C C . GLN A 1 104 ? 15.319 -8.770 -21.366 1.00 95.25 104 GLN A C 1
ATOM 804 O O . GLN A 1 104 ? 16.530 -8.896 -21.538 1.00 95.25 104 GLN A O 1
ATOM 809 N N . GLU A 1 105 ? 14.448 -9.152 -22.298 1.00 95.94 105 GLU A N 1
ATOM 810 C CA . GLU A 1 105 ? 14.876 -9.693 -23.593 1.00 95.94 105 GLU A CA 1
ATOM 811 C C . GLU A 1 105 ? 15.719 -8.678 -24.376 1.00 95.94 105 GLU A C 1
ATOM 813 O O . GLU A 1 105 ? 16.791 -9.028 -24.876 1.00 95.94 105 GLU A O 1
ATOM 818 N N . GLN A 1 106 ? 15.302 -7.406 -24.423 1.00 94.81 106 GLN A N 1
ATOM 819 C CA . GLN A 1 106 ? 16.090 -6.348 -25.071 1.00 94.81 106 GLN A CA 1
ATOM 820 C C . GLN A 1 106 ? 17.426 -6.100 -24.358 1.00 94.81 106 GLN A C 1
ATOM 822 O O . GLN A 1 106 ? 18.448 -5.886 -25.016 1.00 94.81 106 GLN A O 1
ATOM 827 N N . TRP A 1 107 ? 17.449 -6.200 -23.023 1.00 93.62 107 TRP A N 1
ATOM 828 C CA . TRP A 1 107 ? 18.681 -6.114 -22.237 1.00 93.62 107 TRP A CA 1
ATOM 829 C C . TRP A 1 107 ? 19.692 -7.190 -22.645 1.00 93.62 107 TRP A C 1
ATOM 831 O O . TRP A 1 107 ? 20.844 -6.881 -22.957 1.00 93.62 107 TRP A O 1
ATOM 841 N N . TYR A 1 108 ? 19.260 -8.454 -22.704 1.00 94.75 108 TYR A N 1
ATOM 842 C CA . TYR A 1 108 ? 20.126 -9.569 -23.093 1.00 94.75 108 TYR A CA 1
ATOM 843 C C . TYR A 1 108 ? 20.548 -9.508 -24.568 1.00 94.75 108 TYR A C 1
ATOM 845 O O . TYR A 1 108 ? 21.663 -9.910 -24.899 1.00 94.75 108 TYR A O 1
ATOM 853 N N . ARG A 1 109 ? 19.724 -8.912 -25.440 1.00 94.69 109 ARG A N 1
ATOM 854 C CA . ARG A 1 109 ? 20.077 -8.586 -26.836 1.00 94.69 109 ARG A CA 1
ATOM 855 C C . ARG A 1 109 ? 21.011 -7.377 -26.973 1.00 94.69 109 ARG A C 1
ATOM 857 O O . ARG A 1 109 ? 21.328 -6.988 -28.091 1.00 94.69 109 ARG A O 1
ATOM 864 N N . ARG A 1 110 ? 21.466 -6.778 -25.863 1.00 91.19 110 ARG A N 1
ATOM 865 C CA . ARG A 1 110 ? 22.322 -5.573 -25.818 1.00 91.19 110 ARG A CA 1
ATOM 866 C C . ARG A 1 110 ? 21.673 -4.314 -26.412 1.00 91.19 110 ARG A C 1
ATOM 868 O O . ARG A 1 110 ? 22.361 -3.323 -26.669 1.00 91.19 110 ARG A O 1
ATOM 875 N N . ARG A 1 111 ? 20.346 -4.308 -26.564 1.00 92.94 111 ARG A N 1
ATOM 876 C CA . ARG A 1 111 ? 19.542 -3.144 -26.966 1.00 92.94 111 ARG A CA 1
ATOM 877 C C . ARG A 1 111 ? 19.147 -2.348 -25.724 1.00 92.94 111 ARG A C 1
ATOM 879 O O . ARG A 1 111 ? 18.011 -2.367 -25.260 1.0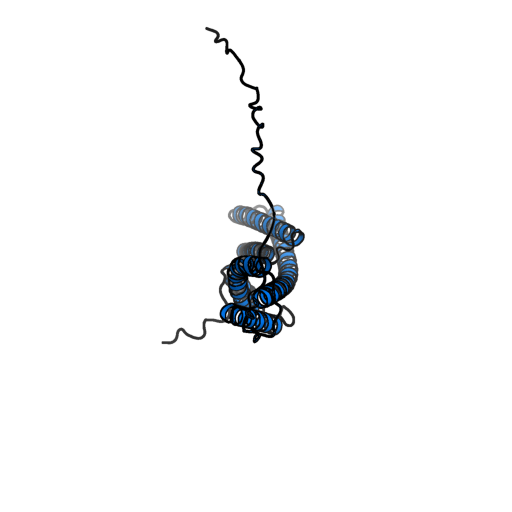0 92.94 111 ARG A O 1
ATOM 886 N N . PHE A 1 112 ? 20.143 -1.690 -25.132 1.00 92.81 112 PHE A N 1
ATOM 887 C CA . PHE A 1 112 ? 20.020 -1.068 -23.809 1.00 92.81 112 PHE A CA 1
ATOM 888 C C . PHE A 1 112 ? 19.038 0.109 -23.757 1.00 92.81 112 PHE A C 1
ATOM 890 O O . PHE A 1 112 ? 18.366 0.287 -22.747 1.00 92.81 112 PHE A O 1
ATOM 897 N N . VAL A 1 113 ? 18.938 0.896 -24.831 1.00 92.69 113 VAL A N 1
ATOM 898 C CA . VAL A 1 113 ? 18.021 2.047 -24.893 1.00 92.69 113 VAL A CA 1
ATOM 899 C C . VAL A 1 113 ? 16.568 1.585 -24.998 1.00 92.69 113 VAL A C 1
ATOM 901 O O . VAL A 1 113 ? 15.728 2.052 -24.233 1.00 92.69 113 VAL A O 1
ATOM 904 N N . ASP A 1 114 ? 16.292 0.585 -25.838 1.00 93.69 114 ASP A N 1
ATOM 905 C CA . ASP A 1 114 ? 14.968 -0.042 -25.922 1.00 93.69 114 ASP A CA 1
ATOM 906 C C . ASP A 1 114 ? 14.563 -0.690 -24.593 1.00 93.69 114 ASP A C 1
ATOM 908 O O . ASP A 1 114 ? 13.433 -0.535 -24.130 1.00 93.69 114 ASP A O 1
ATOM 912 N N . SER A 1 115 ? 15.508 -1.382 -23.946 1.00 93.94 115 SER A N 1
ATOM 913 C CA . SER A 1 115 ? 15.308 -1.969 -22.619 1.00 93.94 115 SER A CA 1
ATOM 914 C C . SER A 1 115 ? 14.963 -0.908 -21.571 1.00 93.94 115 SER A C 1
ATOM 916 O O . SER A 1 115 ? 14.032 -1.105 -20.789 1.00 93.94 115 SER A O 1
ATOM 918 N N . LEU A 1 116 ? 15.658 0.237 -21.579 1.00 95.00 116 LEU A N 1
ATOM 919 C CA . LEU A 1 116 ? 15.349 1.357 -20.690 1.00 95.00 116 LEU A CA 1
ATOM 920 C C . LEU A 1 116 ? 13.927 1.872 -20.918 1.00 95.00 116 LEU A C 1
ATOM 922 O O . LEU A 1 116 ? 13.178 1.987 -19.950 1.00 95.00 116 LEU A O 1
ATOM 926 N N . ARG A 1 117 ? 13.546 2.127 -22.175 1.00 95.75 117 ARG A N 1
ATOM 927 C CA . ARG A 1 117 ? 12.204 2.614 -22.527 1.00 95.75 117 ARG A CA 1
ATOM 928 C C . ARG A 1 117 ? 11.116 1.679 -21.991 1.00 95.75 117 ARG A C 1
ATOM 930 O O . ARG A 1 117 ? 10.178 2.133 -21.341 1.00 95.75 117 ARG A O 1
ATOM 937 N N . LEU A 1 118 ? 11.268 0.371 -22.208 1.00 96.38 118 LEU A N 1
ATOM 938 C CA . LEU A 1 118 ? 10.321 -0.635 -21.720 1.00 96.38 118 LEU A CA 1
ATOM 939 C C . LEU A 1 118 ? 10.299 -0.725 -20.185 1.00 96.38 118 LEU A C 1
ATOM 941 O O . LEU A 1 118 ? 9.236 -0.913 -19.595 1.00 96.38 118 LEU A O 1
ATOM 945 N N . HIS A 1 119 ? 11.441 -0.557 -19.512 1.00 95.50 119 HIS A N 1
ATOM 946 C CA . HIS A 1 119 ? 11.488 -0.508 -18.049 1.00 95.50 119 HIS A CA 1
ATOM 947 C C . HIS A 1 119 ? 10.792 0.730 -17.467 1.00 95.50 119 HIS A C 1
ATOM 949 O O . HIS A 1 119 ? 10.122 0.617 -16.440 1.00 95.50 119 HIS A O 1
ATOM 955 N N . GLU A 1 120 ? 10.915 1.895 -18.102 1.00 95.38 120 GLU A N 1
ATOM 956 C CA . GLU A 1 120 ? 10.208 3.119 -17.697 1.00 95.38 120 GLU A CA 1
ATOM 957 C C . GLU A 1 120 ? 8.691 2.999 -17.916 1.00 95.38 120 GLU A C 1
ATOM 959 O O . GLU A 1 120 ? 7.896 3.367 -17.045 1.00 95.38 120 GLU A O 1
ATOM 964 N N . GLU A 1 121 ? 8.279 2.409 -19.038 1.00 96.12 121 GLU A N 1
ATOM 965 C CA . GLU A 1 121 ? 6.877 2.094 -19.323 1.00 96.12 121 GLU A CA 1
ATOM 966 C C . GLU A 1 121 ? 6.307 1.116 -18.283 1.00 96.12 121 GLU A C 1
ATOM 968 O O . GLU A 1 121 ? 5.278 1.384 -17.656 1.00 96.12 121 GLU A O 1
ATOM 973 N N . CYS A 1 122 ? 7.037 0.032 -18.001 1.00 95.31 122 CYS A N 1
ATOM 974 C CA . CYS A 1 122 ? 6.694 -0.927 -16.956 1.00 95.31 122 CYS A CA 1
ATOM 975 C C . CYS A 1 122 ? 6.563 -0.245 -15.585 1.00 95.31 122 CYS A C 1
ATOM 977 O O . CYS A 1 122 ? 5.617 -0.517 -14.843 1.00 95.31 122 CYS A O 1
ATOM 979 N N . ARG A 1 123 ? 7.477 0.673 -15.243 1.00 94.38 123 ARG A N 1
ATOM 980 C CA . ARG A 1 123 ? 7.432 1.428 -13.983 1.00 94.38 123 ARG A CA 1
ATOM 981 C C . ARG A 1 123 ? 6.175 2.289 -13.879 1.00 94.38 123 ARG A C 1
ATOM 983 O O . ARG A 1 123 ? 5.575 2.361 -12.809 1.00 94.38 123 ARG A O 1
ATOM 990 N N . THR A 1 124 ? 5.768 2.904 -14.983 1.00 94.62 124 THR A N 1
ATOM 991 C CA . THR A 1 124 ? 4.569 3.748 -15.055 1.00 94.62 124 THR A CA 1
ATOM 992 C C . THR A 1 124 ? 3.307 2.918 -14.824 1.00 94.62 124 THR A C 1
ATOM 994 O O . THR A 1 124 ? 2.463 3.289 -14.009 1.00 94.62 124 THR A O 1
ATOM 997 N N . LYS A 1 125 ? 3.217 1.741 -15.454 1.00 95.31 125 LYS A N 1
ATOM 998 C CA . LYS A 1 125 ? 2.116 0.784 -15.256 1.00 95.31 125 LYS A CA 1
ATOM 999 C C . LYS A 1 125 ? 2.053 0.258 -13.819 1.00 95.31 125 LYS A C 1
ATOM 1001 O O . LYS A 1 125 ? 0.975 0.207 -13.236 1.00 95.31 125 LYS A O 1
ATOM 1006 N N . VAL A 1 126 ? 3.205 -0.047 -13.217 1.00 95.19 126 VAL A N 1
ATOM 1007 C CA . VAL A 1 126 ? 3.306 -0.434 -11.797 1.00 95.19 126 VAL A CA 1
ATOM 1008 C C . VAL A 1 126 ? 2.745 0.655 -10.881 1.00 95.19 126 VAL A C 1
ATOM 1010 O O . VAL A 1 126 ? 1.952 0.354 -9.993 1.00 95.19 126 VAL A O 1
ATOM 1013 N N . GLN A 1 127 ? 3.118 1.920 -11.096 1.00 94.06 127 GLN A N 1
ATOM 1014 C CA . GLN A 1 127 ? 2.604 3.032 -10.287 1.00 94.06 127 GLN A CA 1
ATOM 1015 C C . GLN A 1 127 ? 1.099 3.242 -10.477 1.00 94.06 127 GLN A C 1
ATOM 1017 O O . GLN A 1 127 ? 0.394 3.473 -9.497 1.00 94.06 127 GLN A O 1
ATOM 1022 N N . ALA A 1 128 ? 0.593 3.103 -11.705 1.00 93.75 128 ALA A N 1
ATOM 1023 C CA . ALA A 1 128 ? -0.839 3.185 -11.983 1.00 93.75 128 ALA A CA 1
ATOM 1024 C C . ALA A 1 128 ? -1.633 2.095 -11.243 1.00 93.75 128 ALA A C 1
ATOM 1026 O O . ALA A 1 128 ? -2.656 2.398 -10.632 1.00 93.75 128 ALA A O 1
ATOM 1027 N N . LEU A 1 129 ? -1.136 0.853 -11.231 1.00 94.75 129 LEU A N 1
ATOM 1028 C CA . LEU A 1 129 ? -1.782 -0.244 -10.508 1.00 94.75 129 LEU A CA 1
ATOM 1029 C C . LEU A 1 129 ? -1.737 -0.029 -8.987 1.00 94.75 129 LEU A C 1
ATOM 1031 O O . LEU A 1 129 ? -2.750 -0.185 -8.309 1.00 94.75 129 LEU A O 1
ATOM 1035 N N . TYR A 1 130 ? -0.596 0.403 -8.437 1.00 95.19 130 TYR A N 1
ATOM 1036 C CA . TYR A 1 130 ? -0.520 0.754 -7.014 1.00 95.19 130 TYR A CA 1
ATOM 1037 C C . TYR A 1 130 ? -1.473 1.882 -6.633 1.00 95.19 130 TYR A C 1
ATOM 1039 O O . TYR A 1 130 ? -2.040 1.845 -5.542 1.00 95.19 130 TYR A O 1
ATOM 1047 N N . LYS A 1 131 ? -1.661 2.878 -7.502 1.00 94.44 131 LYS A N 1
ATOM 1048 C CA . LYS A 1 131 ? -2.606 3.967 -7.256 1.00 94.44 131 LYS A CA 1
ATOM 1049 C C . LYS A 1 131 ? -4.028 3.434 -7.064 1.00 94.44 131 LYS A C 1
ATOM 1051 O O . LYS A 1 131 ? -4.644 3.772 -6.062 1.00 94.44 131 LYS A O 1
ATOM 1056 N N . GLN A 1 132 ? -4.486 2.533 -7.937 1.00 93.75 132 GLN A N 1
ATOM 1057 C CA . GLN A 1 132 ? -5.811 1.910 -7.815 1.00 93.75 132 GLN A CA 1
ATOM 1058 C C . GLN A 1 132 ? -5.987 1.180 -6.475 1.00 93.75 132 GLN A C 1
ATOM 1060 O O . GLN A 1 132 ? -6.987 1.371 -5.788 1.00 93.75 132 GLN A O 1
ATOM 1065 N N . PHE A 1 133 ? -4.985 0.396 -6.058 1.00 94.25 133 PHE A N 1
ATOM 1066 C CA . PHE A 1 133 ? -5.010 -0.232 -4.735 1.00 94.25 133 PHE A CA 1
ATOM 1067 C C . PHE A 1 133 ? -5.022 0.805 -3.615 1.00 94.25 133 PHE A C 1
ATOM 1069 O O . PHE A 1 133 ? -5.730 0.632 -2.631 1.00 94.25 133 PHE A O 1
ATOM 1076 N N . THR A 1 134 ? -4.249 1.881 -3.747 1.00 94.88 134 THR A N 1
ATOM 1077 C CA . THR A 1 134 ? -4.161 2.906 -2.705 1.00 94.88 134 THR A CA 1
ATOM 1078 C C . THR A 1 134 ? -5.503 3.591 -2.466 1.00 94.88 134 THR A C 1
ATOM 1080 O O . THR A 1 134 ? -5.862 3.804 -1.311 1.00 94.88 134 THR A O 1
ATOM 1083 N N . ASP A 1 135 ? -6.256 3.879 -3.528 1.00 93.31 135 ASP A N 1
ATOM 1084 C CA . ASP A 1 135 ? -7.590 4.478 -3.429 1.00 93.31 135 ASP A CA 1
ATOM 1085 C C . ASP A 1 135 ? -8.556 3.537 -2.681 1.00 93.31 135 ASP A C 1
ATOM 1087 O O . ASP A 1 135 ? -9.171 3.943 -1.695 1.00 93.31 135 ASP A O 1
ATOM 1091 N N . MET A 1 136 ? -8.569 2.245 -3.035 1.00 94.12 136 MET A N 1
ATOM 1092 C CA . MET A 1 136 ? -9.334 1.215 -2.313 1.00 94.12 136 MET A CA 1
ATOM 1093 C C . MET A 1 136 ? -8.930 1.123 -0.830 1.00 94.12 136 MET A C 1
ATOM 1095 O O . MET A 1 136 ? -9.778 1.096 0.061 1.00 94.12 136 MET A O 1
ATOM 1099 N N . PHE A 1 137 ? -7.626 1.069 -0.538 1.00 94.69 137 PHE A N 1
ATOM 1100 C CA . PHE A 1 137 ? -7.128 0.978 0.835 1.00 94.69 137 PHE A CA 1
ATOM 1101 C C . PHE A 1 137 ? -7.491 2.210 1.662 1.00 94.69 137 PHE A C 1
ATOM 1103 O O . PHE A 1 137 ? -7.812 2.068 2.841 1.00 94.69 137 PHE A O 1
ATOM 1110 N N . LYS A 1 138 ? -7.452 3.402 1.061 1.00 95.12 138 LYS A N 1
ATOM 1111 C CA . LYS A 1 138 ? -7.826 4.650 1.722 1.00 95.12 138 LYS A CA 1
ATOM 1112 C C . LYS A 1 138 ? -9.287 4.623 2.169 1.00 95.12 138 LYS A C 1
ATOM 1114 O O . LYS A 1 138 ? -9.562 4.955 3.319 1.00 95.12 138 LYS A O 1
ATOM 1119 N N . GLU A 1 139 ? -10.195 4.203 1.293 1.00 95.12 139 GLU A N 1
ATOM 1120 C CA . GLU A 1 139 ? -11.625 4.090 1.607 1.00 95.12 139 GLU A CA 1
ATOM 1121 C C . GLU A 1 139 ? -11.881 3.056 2.710 1.00 95.12 139 GLU A C 1
ATOM 1123 O O . GLU A 1 139 ? -12.531 3.361 3.708 1.00 95.12 139 GLU A O 1
ATOM 1128 N N . GLN A 1 140 ? -11.288 1.864 2.589 1.00 94.12 140 GLN A N 1
ATOM 1129 C CA . GLN A 1 140 ? -11.432 0.798 3.587 1.00 94.12 140 GLN A CA 1
ATOM 1130 C C . GLN A 1 140 ? -10.901 1.210 4.966 1.00 94.12 140 GLN A C 1
ATOM 1132 O O . GLN A 1 140 ? -11.529 0.929 5.983 1.00 94.12 140 GLN A O 1
ATOM 1137 N N . VAL A 1 141 ? -9.739 1.870 5.019 1.00 96.00 141 VAL A N 1
ATOM 1138 C CA . VAL A 1 141 ? -9.153 2.347 6.281 1.00 96.00 141 VAL A CA 1
ATOM 1139 C C . VAL A 1 141 ? -10.017 3.448 6.892 1.00 96.00 141 VAL A C 1
ATOM 1141 O O . VAL A 1 141 ? -10.230 3.432 8.099 1.00 96.00 141 VAL A O 1
ATOM 1144 N N . ALA A 1 142 ? -10.540 4.378 6.088 1.00 95.56 142 ALA A N 1
ATOM 1145 C CA . ALA A 1 142 ? -11.418 5.434 6.585 1.00 95.56 142 ALA A CA 1
ATOM 1146 C C . ALA A 1 142 ? -12.691 4.862 7.229 1.00 95.56 142 ALA A C 1
ATOM 1148 O O . ALA A 1 142 ? -13.045 5.286 8.329 1.00 95.56 142 ALA A O 1
ATOM 1149 N N . GLN A 1 143 ? -13.319 3.869 6.588 1.00 95.62 143 GLN A N 1
ATOM 1150 C CA . GLN A 1 143 ? -14.490 3.182 7.137 1.00 95.62 143 GLN A CA 1
ATOM 1151 C C . GLN A 1 143 ? -14.152 2.464 8.450 1.00 95.62 143 GLN A C 1
ATOM 1153 O O . GLN A 1 143 ? -14.777 2.726 9.471 1.00 95.62 143 GLN A O 1
ATOM 1158 N N . LEU A 1 144 ? -13.094 1.646 8.458 1.00 94.88 144 LEU A N 1
ATOM 1159 C CA . LEU A 1 144 ? -12.677 0.907 9.654 1.00 94.88 144 LEU A CA 1
ATOM 1160 C C . LEU A 1 144 ? -12.356 1.824 10.837 1.00 94.88 144 LEU A C 1
ATOM 1162 O O . LEU A 1 144 ? -12.692 1.505 11.974 1.00 94.88 144 LEU A O 1
ATOM 1166 N N . LEU A 1 145 ? -11.698 2.959 10.591 1.00 96.06 145 LEU A N 1
ATOM 1167 C CA . LEU A 1 145 ? -11.385 3.927 11.642 1.00 96.06 145 LEU A CA 1
ATOM 1168 C C . LEU A 1 145 ? -12.642 4.607 12.190 1.00 96.06 145 LEU A C 1
ATOM 1170 O O . LEU A 1 145 ? -12.710 4.838 13.398 1.00 96.06 145 LEU A O 1
ATOM 1174 N N . ALA A 1 146 ? -13.622 4.908 11.332 1.00 96.06 146 ALA A N 1
ATOM 1175 C CA . ALA A 1 146 ? -14.912 5.439 11.761 1.00 96.06 146 ALA A CA 1
ATOM 1176 C C . ALA A 1 146 ? -15.629 4.433 12.673 1.00 96.06 146 ALA A C 1
ATOM 1178 O O . ALA A 1 146 ? -15.949 4.783 13.811 1.00 96.06 146 ALA A O 1
ATOM 1179 N N . ASP A 1 147 ? -15.737 3.174 12.240 1.00 94.25 147 ASP A N 1
ATOM 1180 C CA . ASP A 1 147 ? -16.381 2.097 13.001 1.00 94.25 147 ASP A CA 1
ATOM 1181 C C . ASP A 1 147 ? -15.675 1.858 14.350 1.00 94.25 147 ASP A C 1
ATOM 1183 O O . ASP A 1 147 ? -16.321 1.781 15.396 1.00 94.25 147 ASP A O 1
ATOM 1187 N N . CYS A 1 148 ? -14.334 1.834 14.361 1.00 94.44 148 CYS A N 1
ATOM 1188 C CA . CYS A 1 148 ? -13.544 1.731 15.594 1.00 94.44 148 CYS A CA 1
ATOM 1189 C C . CYS A 1 148 ? -13.833 2.883 16.561 1.00 94.44 148 CYS A C 1
ATOM 1191 O O . CYS A 1 148 ? -13.932 2.675 17.771 1.00 94.44 148 CYS A O 1
ATOM 1193 N N . SER A 1 149 ? -13.897 4.111 16.039 1.00 94.38 149 SER A N 1
ATOM 1194 C CA . SER A 1 149 ? -14.100 5.304 16.858 1.00 94.38 149 SER A CA 1
ATOM 1195 C C . SER A 1 149 ? -15.500 5.342 17.467 1.00 94.38 149 SER A C 1
ATOM 1197 O O . SER A 1 149 ? -15.633 5.650 18.649 1.00 94.38 149 SER A O 1
ATOM 1199 N N . GLU A 1 150 ? -16.523 4.952 16.704 1.00 94.44 150 GLU A N 1
ATOM 1200 C CA . GLU A 1 150 ? -17.902 4.866 17.179 1.00 94.44 150 GLU A CA 1
ATOM 1201 C C . GLU A 1 150 ? -18.044 3.805 18.275 1.00 94.44 150 GLU A C 1
ATOM 1203 O O . GLU A 1 150 ? -18.569 4.095 19.352 1.00 94.44 150 GLU A O 1
ATOM 1208 N N . GLN A 1 151 ? -17.507 2.600 18.057 1.00 91.75 151 GLN A N 1
ATOM 1209 C CA . GLN A 1 151 ? -17.542 1.534 19.061 1.00 91.75 151 GLN A CA 1
ATOM 1210 C C . GLN A 1 151 ? -16.812 1.928 20.348 1.00 91.75 151 GLN A C 1
ATOM 1212 O O . GLN A 1 151 ? -17.334 1.716 21.444 1.00 91.75 151 GLN A O 1
ATOM 1217 N N . LEU A 1 152 ? -15.630 2.542 20.234 1.00 91.81 152 LEU A N 1
ATOM 1218 C CA . LEU A 1 152 ? -14.866 2.983 21.399 1.00 91.81 152 LEU A CA 1
ATOM 1219 C C . LEU A 1 152 ? -15.631 4.044 22.201 1.00 91.81 152 LEU A C 1
ATOM 1221 O O . LEU A 1 152 ? -15.706 3.937 23.424 1.00 91.81 152 LEU A O 1
ATOM 1225 N N . VAL A 1 153 ? -16.242 5.022 21.524 1.00 92.06 153 VAL A N 1
ATOM 1226 C CA . VAL A 1 153 ? -17.064 6.060 22.167 1.00 92.06 153 VAL A CA 1
ATOM 1227 C C . VAL A 1 153 ? -18.286 5.449 22.850 1.00 92.06 153 VAL A C 1
ATOM 1229 O O . VAL A 1 153 ? -18.581 5.810 23.987 1.00 92.06 153 VAL A O 1
ATOM 1232 N N . ASN A 1 154 ? -18.969 4.497 22.212 1.00 90.06 154 ASN A N 1
ATOM 1233 C CA . ASN A 1 154 ? -20.130 3.825 22.798 1.00 90.06 154 ASN A CA 1
ATOM 1234 C C . ASN A 1 154 ? -19.764 3.070 24.087 1.00 90.06 154 ASN A C 1
ATOM 1236 O O . ASN A 1 154 ? -20.502 3.129 25.076 1.00 90.06 154 ASN A O 1
ATOM 1240 N N . ILE A 1 155 ? -18.603 2.409 24.108 1.00 88.31 155 ILE A N 1
ATOM 1241 C CA . ILE A 1 155 ? -18.090 1.705 25.289 1.00 88.31 155 ILE A CA 1
ATOM 1242 C C . ILE A 1 155 ? -17.685 2.703 26.388 1.00 88.31 155 ILE A C 1
ATOM 1244 O O . ILE A 1 155 ? -18.085 2.534 27.542 1.00 88.31 155 ILE A O 1
ATOM 1248 N N . GLU A 1 156 ? -16.945 3.766 26.048 1.00 87.25 156 GLU A N 1
ATOM 1249 C CA . GLU A 1 156 ? -16.549 4.825 26.993 1.00 87.25 156 GLU A CA 1
ATOM 1250 C C . GLU A 1 156 ? -17.765 5.541 27.609 1.00 87.25 156 GLU A C 1
ATOM 1252 O O . GLU A 1 156 ? -17.798 5.820 28.813 1.00 87.25 156 GLU A O 1
ATOM 1257 N N . PHE A 1 157 ? -18.790 5.811 26.800 1.00 87.62 157 PHE A N 1
ATOM 1258 C CA . PHE A 1 157 ? -20.032 6.441 27.237 1.00 87.62 157 PHE A CA 1
ATOM 1259 C C . PHE A 1 157 ? -20.823 5.538 28.186 1.00 87.62 157 PHE A C 1
ATOM 1261 O O . PHE A 1 157 ? -21.208 5.978 29.271 1.00 87.62 157 PHE A O 1
ATOM 1268 N N . SER A 1 158 ? -20.998 4.263 27.825 1.00 84.12 158 SER A N 1
ATOM 1269 C CA . SER A 1 158 ? -21.694 3.275 28.663 1.00 84.12 158 SER A CA 1
ATOM 1270 C C . SER A 1 158 ? -21.012 3.123 30.026 1.00 84.12 158 SER A C 1
ATOM 1272 O O . SER A 1 158 ? -21.670 3.116 31.065 1.00 84.12 158 SER A O 1
ATOM 1274 N N . GLN A 1 159 ? -19.676 3.113 30.043 1.00 82.00 159 GLN A N 1
ATOM 1275 C CA . GLN A 1 159 ? -18.897 3.063 31.278 1.00 82.00 159 GLN A CA 1
ATOM 1276 C C . GLN A 1 159 ? -19.039 4.330 32.141 1.00 82.00 159 GLN A C 1
ATOM 1278 O O . GLN A 1 159 ? -18.973 4.257 33.369 1.00 82.00 159 GLN A O 1
ATOM 1283 N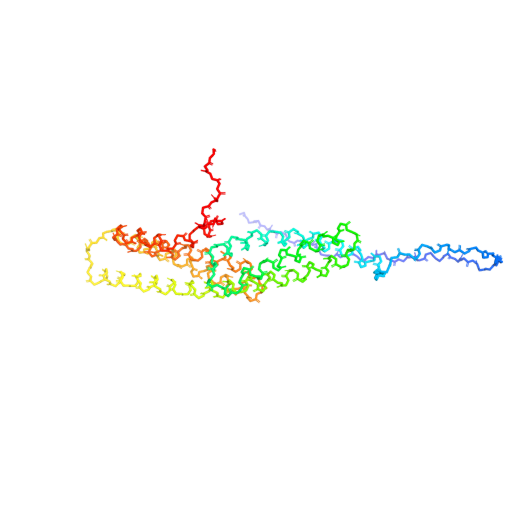 N . SER A 1 160 ? -19.205 5.495 31.510 1.00 80.12 160 SER A N 1
ATOM 1284 C CA . SER A 1 160 ? -19.338 6.779 32.208 1.00 80.12 160 SER A CA 1
ATOM 1285 C C . SER A 1 160 ? -20.698 6.937 32.896 1.00 80.12 160 SER A C 1
ATOM 1287 O O . SER A 1 160 ? -20.776 7.587 33.938 1.00 80.12 160 SER A O 1
ATOM 1289 N N . ILE A 1 161 ? -21.757 6.347 32.330 1.00 79.00 161 ILE A N 1
ATOM 1290 C CA . ILE A 1 161 ? -23.117 6.369 32.897 1.00 79.00 161 ILE A CA 1
ATOM 1291 C C . ILE A 1 161 ? -23.283 5.323 34.000 1.00 79.00 161 ILE A C 1
ATOM 1293 O O . ILE A 1 161 ? -23.903 5.616 35.022 1.00 79.00 161 ILE A O 1
ATOM 1297 N N . GLU A 1 162 ? -22.701 4.134 33.828 1.00 71.56 162 GLU A N 1
ATOM 1298 C CA . GLU A 1 162 ? -22.781 3.035 34.796 1.00 71.56 162 GLU A CA 1
ATOM 1299 C C . GLU A 1 162 ? -21.390 2.685 35.365 1.00 71.56 162 GLU A C 1
ATOM 1301 O O . GLU A 1 162 ? -20.820 1.625 35.073 1.00 71.56 162 GLU A O 1
ATOM 1306 N N . PRO A 1 163 ? -20.798 3.570 36.192 1.00 63.03 163 PRO A N 1
ATOM 1307 C CA . PRO A 1 163 ? -19.492 3.329 36.785 1.00 63.03 163 PRO A CA 1
ATOM 1308 C C . PRO A 1 163 ? -19.578 2.179 37.798 1.00 63.03 163 PRO A C 1
ATOM 1310 O O . PRO A 1 163 ? -20.043 2.350 38.923 1.00 63.03 163 PRO A O 1
ATOM 1313 N N . GLY A 1 164 ? -19.104 0.995 37.409 1.00 58.94 164 GLY A N 1
ATOM 1314 C CA . GLY A 1 164 ? -19.017 -0.154 38.318 1.00 58.94 164 GLY A CA 1
ATOM 1315 C C . GLY A 1 164 ? -18.950 -1.528 37.661 1.00 58.94 164 GLY A C 1
ATOM 1316 O O . GLY A 1 164 ? -18.594 -2.483 38.345 1.00 58.94 164 GLY A O 1
ATOM 1317 N N . LEU A 1 165 ? -19.250 -1.638 36.362 1.00 57.00 165 LEU A N 1
ATOM 1318 C CA . LEU A 1 165 ? -19.412 -2.947 35.728 1.00 57.00 165 LEU A CA 1
ATOM 1319 C C . LEU A 1 165 ? -18.110 -3.747 35.595 1.00 57.00 165 LEU A C 1
ATOM 1321 O O . LEU A 1 165 ? -18.126 -4.911 35.972 1.00 57.00 165 LEU A O 1
ATOM 1325 N N . GLU A 1 166 ? -16.966 -3.176 35.189 1.00 59.56 166 GLU A N 1
ATOM 1326 C CA . GLU A 1 166 ? -15.726 -3.967 35.079 1.00 59.56 166 GLU A CA 1
ATOM 1327 C C . GLU A 1 166 ? -14.426 -3.156 35.245 1.00 59.56 166 GLU A C 1
ATOM 1329 O O . GLU A 1 166 ? -14.115 -2.248 34.473 1.00 59.56 166 GLU A O 1
ATOM 1334 N N . SER A 1 167 ? -13.582 -3.549 36.211 1.00 59.84 167 SER A N 1
ATOM 1335 C CA . SER A 1 167 ? -12.227 -2.995 36.414 1.00 59.84 167 SER A CA 1
ATOM 1336 C C . SER A 1 167 ? -11.304 -3.179 35.196 1.00 59.84 167 SER A C 1
ATOM 1338 O O . SER A 1 167 ? -10.318 -2.450 35.057 1.00 59.84 167 SER A O 1
ATOM 1340 N N . ASN A 1 168 ? -11.589 -4.155 34.331 1.00 71.88 168 ASN A N 1
ATOM 1341 C CA . ASN A 1 168 ? -10.748 -4.504 33.184 1.00 71.88 168 ASN A CA 1
ATOM 1342 C C . ASN A 1 168 ? -11.022 -3.622 31.955 1.00 71.88 168 ASN A C 1
ATOM 1344 O O . ASN A 1 168 ? -10.101 -3.366 31.177 1.00 71.88 168 ASN A O 1
ATOM 1348 N N . LEU A 1 169 ? -12.232 -3.070 31.833 1.00 78.81 169 LEU A N 1
ATOM 1349 C CA . LEU A 1 169 ? -12.664 -2.296 30.667 1.00 78.81 169 LEU A CA 1
ATOM 1350 C C . LEU A 1 169 ? -11.843 -1.010 30.483 1.00 78.81 169 LEU A C 1
ATOM 1352 O O . LEU A 1 169 ? -11.409 -0.693 29.380 1.00 78.81 169 LEU A O 1
ATOM 1356 N N . ASN A 1 170 ? -11.498 -0.336 31.587 1.00 82.38 170 ASN A N 1
ATOM 1357 C CA . ASN A 1 170 ? -10.617 0.839 31.585 1.00 82.38 170 ASN A CA 1
ATOM 1358 C C . ASN A 1 170 ? -9.252 0.574 30.931 1.00 82.38 170 ASN A C 1
ATOM 1360 O O . ASN A 1 170 ? -8.687 1.448 30.268 1.00 82.38 170 ASN A O 1
ATOM 1364 N N . ARG A 1 171 ? -8.679 -0.617 31.148 1.00 86.12 171 ARG A N 1
ATOM 1365 C CA . ARG A 1 171 ? -7.394 -0.994 30.546 1.00 86.12 171 ARG A CA 1
ATOM 1366 C C . ARG A 1 171 ? -7.571 -1.254 29.051 1.00 86.12 171 ARG A C 1
ATOM 1368 O O . ARG A 1 171 ? -6.753 -0.762 28.275 1.00 86.12 171 ARG A O 1
ATOM 1375 N N . THR A 1 172 ? -8.624 -1.974 28.671 1.00 86.75 172 THR A N 1
ATOM 1376 C CA . THR A 1 172 ? -8.970 -2.271 27.273 1.00 86.75 172 THR A CA 1
ATOM 1377 C C . THR A 1 172 ? -9.180 -0.989 26.471 1.00 86.75 172 THR A C 1
ATOM 1379 O O . THR A 1 172 ? -8.512 -0.792 25.459 1.00 86.75 172 THR A O 1
ATOM 1382 N N . ILE A 1 173 ? -9.985 -0.053 26.980 1.00 89.31 173 ILE A N 1
ATOM 1383 C CA . ILE A 1 173 ? -10.227 1.261 26.365 1.00 89.31 173 ILE A CA 1
ATOM 1384 C C . ILE A 1 173 ? -8.916 2.023 26.160 1.00 89.31 173 ILE A C 1
ATOM 1386 O O . ILE A 1 173 ? -8.618 2.470 25.055 1.00 89.31 173 ILE A O 1
ATOM 1390 N N . ARG A 1 174 ? -8.075 2.139 27.198 1.00 90.19 174 ARG A N 1
ATOM 1391 C CA . ARG A 1 174 ? -6.788 2.851 27.087 1.00 90.19 174 ARG A CA 1
ATOM 1392 C C . ARG A 1 174 ? -5.858 2.213 26.057 1.00 90.19 174 ARG A C 1
ATOM 1394 O O . ARG A 1 174 ? -5.187 2.932 25.316 1.00 90.19 174 ARG A O 1
ATOM 1401 N N . HIS A 1 175 ? -5.797 0.883 26.019 1.00 92.44 175 HIS A N 1
ATOM 1402 C CA . HIS A 1 175 ? -4.958 0.155 25.071 1.00 92.44 175 HIS A CA 1
ATOM 1403 C C . HIS A 1 175 ? -5.453 0.326 23.629 1.00 92.44 175 HIS A C 1
ATOM 1405 O O . HIS A 1 175 ? -4.663 0.657 22.744 1.00 92.44 175 HIS A O 1
ATOM 1411 N N . ASN A 1 176 ? -6.761 0.194 23.408 1.00 93.50 176 ASN A N 1
ATOM 1412 C CA . ASN A 1 176 ? -7.376 0.352 22.094 1.00 93.50 176 ASN A CA 1
ATOM 1413 C C . ASN A 1 176 ? -7.365 1.807 21.611 1.00 93.50 176 ASN A C 1
ATOM 1415 O O . ASN A 1 176 ? -7.074 2.051 20.445 1.00 93.50 176 ASN A O 1
ATOM 1419 N N . SER A 1 177 ? -7.522 2.786 22.504 1.00 93.81 177 SER A N 1
ATOM 1420 C CA . SER A 1 177 ? -7.325 4.209 22.194 1.00 93.81 177 SER A CA 1
ATOM 1421 C C . SER A 1 177 ? -5.905 4.489 21.682 1.00 93.81 177 SER A C 1
ATOM 1423 O O . SER A 1 177 ? -5.718 5.251 20.732 1.00 93.81 177 SER A O 1
ATOM 1425 N N . LEU A 1 178 ? -4.882 3.843 22.259 1.00 95.50 178 LEU A N 1
ATOM 1426 C CA . LEU A 1 178 ? -3.508 3.957 21.762 1.00 95.50 178 LEU A CA 1
ATOM 1427 C C . LEU A 1 178 ? -3.345 3.322 20.374 1.00 95.50 178 LEU A C 1
ATOM 1429 O O . LEU A 1 178 ? -2.759 3.952 19.495 1.00 95.50 178 LEU A O 1
ATOM 1433 N N . LYS A 1 179 ? -3.874 2.110 20.154 1.00 96.00 179 LYS A N 1
ATOM 1434 C CA . LYS A 1 179 ? -3.846 1.454 18.834 1.00 96.00 179 LYS A CA 1
ATOM 1435 C C . LYS A 1 179 ? -4.551 2.293 17.769 1.00 96.00 179 LYS A C 1
ATOM 1437 O O . LYS A 1 179 ? -4.002 2.485 16.687 1.00 96.00 179 LYS A O 1
ATOM 1442 N N . LEU A 1 180 ? -5.709 2.859 18.100 1.00 95.94 180 LEU A N 1
ATOM 1443 C CA . LEU A 1 180 ? -6.475 3.722 17.208 1.00 95.94 180 LEU A CA 1
ATOM 1444 C C . LEU A 1 180 ? -5.683 4.985 16.834 1.00 95.94 180 LEU A C 1
ATOM 1446 O O . LEU A 1 180 ? -5.604 5.340 15.660 1.00 95.94 180 LEU A O 1
ATOM 1450 N N . LYS A 1 181 ? -5.000 5.621 17.797 1.00 96.50 181 LYS A N 1
ATOM 1451 C CA . LYS A 1 181 ? -4.085 6.747 17.521 1.00 96.50 181 LYS A CA 1
ATOM 1452 C C . LYS A 1 181 ? -2.957 6.357 16.567 1.00 96.50 181 LYS A C 1
ATOM 1454 O O . LYS A 1 181 ? -2.650 7.120 15.652 1.00 96.50 181 LYS A O 1
ATOM 1459 N N . ILE A 1 182 ? -2.357 5.179 16.755 1.00 97.06 182 ILE A N 1
ATOM 1460 C CA . ILE A 1 182 ? -1.324 4.664 15.846 1.00 97.06 182 ILE A CA 1
ATOM 1461 C C . ILE A 1 182 ? -1.912 4.470 14.443 1.00 97.06 182 ILE A C 1
ATOM 1463 O O . ILE A 1 182 ? -1.290 4.885 13.468 1.00 97.06 182 ILE A O 1
ATOM 1467 N N . ALA A 1 183 ? -3.114 3.907 14.326 1.00 97.12 183 ALA A N 1
ATOM 1468 C CA . ALA A 1 183 ? -3.776 3.698 13.041 1.00 97.12 183 ALA A CA 1
ATOM 1469 C C . ALA A 1 183 ? -4.052 5.024 12.298 1.00 97.12 183 ALA A C 1
ATOM 1471 O O . ALA A 1 183 ? -3.729 5.144 11.112 1.00 97.12 183 ALA A O 1
ATOM 1472 N N . TYR A 1 184 ? -4.533 6.061 12.996 1.00 97.50 184 TYR A N 1
ATOM 1473 C CA . TYR A 1 184 ? -4.667 7.411 12.430 1.00 97.50 184 TYR A CA 1
ATOM 1474 C C . TYR A 1 184 ? -3.320 8.004 12.003 1.00 97.50 184 TYR A C 1
ATOM 1476 O O . TYR A 1 184 ? -3.214 8.584 10.923 1.00 97.50 184 TYR A O 1
ATOM 1484 N N . GLN A 1 185 ? -2.268 7.828 12.805 1.00 97.88 185 GLN A N 1
ATOM 1485 C CA . GLN A 1 185 ? -0.934 8.310 12.451 1.00 97.88 185 GLN A CA 1
ATOM 1486 C C . GLN A 1 185 ? -0.392 7.615 11.194 1.00 97.88 185 GLN A C 1
ATOM 1488 O O . GLN A 1 185 ? 0.150 8.282 10.316 1.00 97.88 185 GLN A O 1
ATOM 1493 N N . GLN A 1 186 ? -0.556 6.294 11.073 1.00 97.56 186 GLN A N 1
ATOM 1494 C CA . GLN A 1 186 ? -0.159 5.555 9.869 1.00 97.56 186 GLN A CA 1
ATOM 1495 C C . GLN A 1 186 ? -0.939 6.027 8.638 1.00 97.56 186 GLN A C 1
ATOM 1497 O O . GLN A 1 186 ? -0.354 6.200 7.572 1.00 97.56 186 GLN A O 1
ATOM 1502 N N . THR A 1 187 ? -2.229 6.320 8.799 1.00 97.19 187 THR A N 1
ATOM 1503 C CA . THR A 1 187 ? -3.073 6.891 7.739 1.00 97.19 187 THR A CA 1
ATOM 1504 C C . THR A 1 187 ? -2.548 8.255 7.286 1.00 97.19 187 THR A C 1
ATOM 1506 O O . THR A 1 187 ? -2.369 8.477 6.092 1.00 97.19 187 THR A O 1
ATOM 1509 N N . ALA A 1 188 ? -2.197 9.140 8.223 1.00 97.25 188 ALA A N 1
ATOM 1510 C CA . ALA A 1 188 ? -1.622 10.447 7.903 1.00 97.25 188 ALA A CA 1
ATOM 1511 C C . ALA A 1 188 ? -0.266 10.339 7.176 1.00 97.25 188 ALA A C 1
ATOM 1513 O O . ALA A 1 188 ? 0.004 11.107 6.251 1.00 97.25 188 ALA A O 1
ATOM 1514 N N . ILE A 1 189 ? 0.578 9.368 7.552 1.00 97.62 189 ILE A N 1
ATOM 1515 C CA . ILE A 1 189 ? 1.835 9.087 6.839 1.00 97.62 189 ILE A CA 1
ATOM 1516 C C . ILE A 1 189 ? 1.539 8.581 5.420 1.00 97.62 189 ILE A C 1
ATOM 1518 O O . ILE A 1 189 ? 2.183 9.021 4.470 1.00 97.62 189 ILE A O 1
ATOM 1522 N N . ALA A 1 190 ? 0.554 7.696 5.249 1.00 97.12 190 ALA A N 1
ATOM 1523 C CA . ALA A 1 190 ? 0.159 7.199 3.933 1.00 97.12 190 ALA A CA 1
ATOM 1524 C C . ALA A 1 190 ? -0.311 8.336 3.007 1.00 97.12 190 ALA A C 1
ATOM 1526 O O . ALA A 1 190 ? 0.087 8.395 1.842 1.00 97.12 190 ALA A O 1
ATOM 1527 N N . GLU A 1 191 ? -1.092 9.280 3.535 1.00 95.56 191 GLU A N 1
ATOM 1528 C CA . GLU A 1 191 ? -1.530 10.470 2.799 1.00 95.56 191 GLU A CA 1
ATOM 1529 C C . GLU A 1 191 ? -0.370 11.395 2.419 1.00 95.56 191 GLU A C 1
ATOM 1531 O O . GLU A 1 191 ? -0.369 11.971 1.330 1.00 95.56 191 GLU A O 1
ATOM 1536 N N . ASP A 1 192 ? 0.649 11.513 3.269 1.00 96.88 192 ASP A N 1
ATOM 1537 C CA . ASP A 1 192 ? 1.873 12.238 2.926 1.00 96.88 192 ASP A CA 1
ATOM 1538 C C . ASP A 1 192 ? 2.645 11.560 1.786 1.00 96.88 192 ASP A C 1
ATOM 1540 O O . ASP A 1 192 ? 3.053 12.213 0.824 1.00 96.88 192 ASP A O 1
ATOM 1544 N N . MET A 1 193 ? 2.755 10.228 1.814 1.00 95.81 193 MET A N 1
ATOM 1545 C CA . MET A 1 193 ? 3.371 9.462 0.724 1.00 95.81 193 MET A CA 1
ATOM 1546 C C . MET A 1 193 ? 2.604 9.622 -0.594 1.00 95.81 193 MET A C 1
ATOM 1548 O O . MET A 1 193 ? 3.223 9.725 -1.658 1.00 95.81 193 MET A O 1
ATOM 1552 N N . LEU A 1 194 ? 1.272 9.712 -0.535 1.00 93.81 194 LEU A N 1
ATOM 1553 C CA . LEU A 1 194 ? 0.433 10.004 -1.696 1.00 93.81 194 LEU A CA 1
ATOM 1554 C C . LEU A 1 194 ? 0.731 11.376 -2.307 1.00 93.81 194 LEU A C 1
ATOM 1556 O O . LEU A 1 194 ? 0.831 11.474 -3.530 1.00 93.81 194 LEU A O 1
ATOM 1560 N N . ARG A 1 195 ? 0.948 12.416 -1.486 1.00 93.38 195 ARG A N 1
ATOM 1561 C CA . ARG A 1 195 ? 1.346 13.754 -1.973 1.00 93.38 195 ARG A CA 1
ATOM 1562 C C . ARG A 1 195 ? 2.660 13.725 -2.757 1.00 93.38 195 ARG A C 1
ATOM 1564 O O . ARG A 1 195 ? 2.865 14.545 -3.647 1.00 93.38 195 ARG A O 1
ATOM 1571 N N . HIS A 1 196 ? 3.529 12.762 -2.458 1.00 93.25 196 HIS A N 1
ATOM 1572 C CA . HIS A 1 196 ? 4.806 12.551 -3.135 1.00 93.25 196 HIS A CA 1
ATOM 1573 C C . HIS A 1 196 ? 4.764 11.486 -4.248 1.00 93.25 196 HIS A C 1
ATOM 1575 O O . HIS A 1 196 ? 5.820 11.084 -4.735 1.00 93.25 196 HIS A O 1
ATOM 1581 N N . ASN A 1 197 ? 3.576 11.029 -4.671 1.00 90.62 197 ASN A N 1
ATOM 1582 C CA . ASN A 1 197 ? 3.379 9.959 -5.665 1.00 90.62 197 ASN A CA 1
ATOM 1583 C C . ASN A 1 197 ? 4.065 8.626 -5.298 1.00 90.62 197 ASN A C 1
ATOM 1585 O O . ASN A 1 197 ? 4.402 7.821 -6.166 1.00 90.62 197 ASN A O 1
ATOM 1589 N N . ARG A 1 198 ? 4.288 8.371 -4.003 1.00 93.31 198 ARG A N 1
ATOM 1590 C CA . ARG A 1 198 ? 4.897 7.134 -3.491 1.00 93.31 198 ARG A CA 1
ATOM 1591 C C . ARG A 1 198 ? 3.811 6.120 -3.134 1.00 93.31 198 ARG A C 1
ATOM 1593 O O . ARG A 1 198 ? 3.632 5.760 -1.972 1.00 93.31 198 ARG A O 1
ATOM 1600 N N . HIS A 1 199 ? 3.076 5.654 -4.145 1.00 94.25 199 HIS A N 1
ATOM 1601 C CA . HIS A 1 199 ? 1.908 4.785 -3.949 1.00 94.25 199 HIS A CA 1
ATOM 1602 C C . HIS A 1 199 ? 2.254 3.443 -3.278 1.00 94.25 199 HIS A C 1
ATOM 1604 O O . HIS A 1 199 ? 1.520 2.980 -2.410 1.00 94.25 199 HIS A O 1
ATOM 1610 N N . SER A 1 200 ? 3.406 2.844 -3.599 1.00 93.06 200 SER A N 1
ATOM 1611 C CA . SER A 1 200 ? 3.864 1.595 -2.963 1.00 93.06 200 SER A CA 1
ATOM 1612 C C . SER A 1 200 ? 4.041 1.726 -1.446 1.00 93.06 200 SER A C 1
ATOM 1614 O O . SER A 1 200 ? 3.717 0.814 -0.680 1.00 93.06 200 SER A O 1
ATOM 1616 N N . ASP A 1 201 ? 4.552 2.874 -1.006 1.00 94.31 201 ASP A N 1
ATOM 1617 C CA . ASP A 1 201 ? 4.830 3.134 0.404 1.00 94.31 201 ASP A CA 1
ATOM 1618 C C . ASP A 1 201 ? 3.536 3.495 1.135 1.00 94.31 201 ASP A C 1
ATOM 1620 O O . ASP A 1 201 ? 3.292 2.999 2.234 1.00 94.31 201 ASP A O 1
ATOM 1624 N N . ALA A 1 202 ? 2.652 4.258 0.481 1.00 96.06 202 ALA A N 1
ATOM 1625 C CA . ALA A 1 202 ? 1.312 4.537 0.984 1.00 96.06 202 ALA A CA 1
ATOM 1626 C C . ALA A 1 202 ? 0.533 3.243 1.279 1.00 96.06 202 ALA A C 1
ATOM 1628 O O . ALA A 1 202 ? 0.001 3.095 2.377 1.00 96.06 202 ALA A O 1
ATOM 1629 N N . VAL A 1 203 ? 0.541 2.262 0.365 1.00 95.19 203 VAL A N 1
ATOM 1630 C CA . VAL A 1 203 ? -0.096 0.948 0.592 1.00 95.19 203 VAL A CA 1
ATOM 1631 C C . VAL A 1 203 ? 0.465 0.248 1.833 1.00 95.19 203 VAL A C 1
ATOM 1633 O O . VAL A 1 203 ? -0.289 -0.348 2.599 1.00 95.19 203 VAL A O 1
ATOM 1636 N N . THR A 1 204 ? 1.774 0.339 2.076 1.00 94.38 204 THR A N 1
ATOM 1637 C CA . THR A 1 204 ? 2.400 -0.270 3.262 1.00 94.38 204 THR A CA 1
ATOM 1638 C C . THR A 1 204 ? 1.882 0.364 4.555 1.00 94.38 204 THR A C 1
ATOM 1640 O O . THR A 1 204 ? 1.529 -0.348 5.495 1.00 94.38 204 THR A O 1
ATOM 1643 N N . HIS A 1 205 ? 1.768 1.691 4.593 1.00 96.56 205 HIS A N 1
ATOM 1644 C CA . HIS A 1 205 ? 1.222 2.399 5.750 1.00 96.56 205 HIS A CA 1
ATOM 1645 C C . HIS A 1 205 ? -0.283 2.157 5.931 1.00 96.56 205 HIS A C 1
ATOM 1647 O O . HIS A 1 205 ? -0.729 1.939 7.058 1.00 96.56 205 HIS A O 1
ATOM 1653 N N . TYR A 1 206 ? -1.059 2.081 4.846 1.00 96.62 206 TYR A N 1
ATOM 1654 C CA . TYR A 1 206 ? -2.473 1.708 4.926 1.00 96.62 206 TYR A CA 1
ATOM 1655 C C . TYR A 1 206 ? -2.682 0.276 5.431 1.00 96.62 206 TYR A C 1
ATOM 1657 O O . TYR A 1 206 ? -3.583 0.051 6.235 1.00 96.62 206 TYR A O 1
ATOM 1665 N N . ARG A 1 207 ? -1.839 -0.688 5.035 1.00 94.69 207 ARG A N 1
ATOM 1666 C CA . ARG A 1 207 ? -1.865 -2.060 5.580 1.00 94.69 207 ARG A CA 1
ATOM 1667 C C . ARG A 1 207 ? -1.660 -2.076 7.092 1.00 94.69 207 ARG A C 1
ATOM 1669 O O . ARG A 1 207 ? -2.399 -2.758 7.797 1.00 94.69 207 ARG A O 1
ATOM 1676 N N . LEU A 1 208 ? -0.694 -1.300 7.588 1.00 95.25 208 LEU A N 1
ATOM 1677 C CA . LEU A 1 208 ? -0.446 -1.166 9.025 1.00 95.25 208 LEU A CA 1
ATOM 1678 C C . LEU A 1 208 ? -1.631 -0.515 9.744 1.00 95.25 208 LEU A C 1
ATOM 1680 O O . LEU A 1 208 ? -2.061 -1.024 10.775 1.00 95.25 208 LEU A O 1
ATOM 1684 N N . ALA A 1 209 ? -2.185 0.569 9.191 1.00 96.56 209 ALA A N 1
ATOM 1685 C CA . ALA A 1 209 ? -3.366 1.226 9.749 1.00 96.56 209 ALA A CA 1
ATOM 1686 C C . ALA A 1 209 ? -4.548 0.251 9.865 1.00 96.56 209 ALA A C 1
ATOM 1688 O O . ALA A 1 209 ? -5.156 0.144 10.928 1.00 96.56 209 ALA A O 1
ATOM 1689 N N . LYS A 1 210 ? -4.810 -0.522 8.805 1.00 94.75 210 LYS A N 1
ATOM 1690 C CA . LYS A 1 210 ? -5.852 -1.554 8.779 1.00 94.75 210 LYS A CA 1
ATOM 1691 C C . LYS A 1 210 ? -5.638 -2.642 9.815 1.00 94.75 210 LYS A C 1
ATOM 1693 O O . LYS A 1 210 ? -6.579 -2.990 10.512 1.00 94.75 210 LYS A O 1
ATOM 1698 N N . MET A 1 211 ? -4.416 -3.156 9.934 1.00 95.31 211 MET A N 1
ATOM 1699 C CA . MET A 1 211 ? -4.084 -4.175 10.931 1.00 95.31 211 MET A CA 1
ATOM 1700 C C . MET A 1 211 ? -4.415 -3.688 12.348 1.00 95.31 211 MET A C 1
ATOM 1702 O O . MET A 1 211 ? -5.093 -4.393 13.088 1.00 95.31 211 MET A O 1
ATOM 1706 N N . TYR A 1 212 ? -4.008 -2.463 12.700 1.00 96.06 212 TYR A N 1
ATOM 1707 C CA . TYR A 1 212 ? -4.332 -1.885 14.005 1.00 96.06 212 TYR A CA 1
ATOM 1708 C C . TYR A 1 212 ? -5.829 -1.622 14.189 1.00 96.06 212 TYR A C 1
ATOM 1710 O O . TYR A 1 212 ? -6.332 -1.835 15.287 1.00 96.06 212 TYR A O 1
ATOM 1718 N N . ALA A 1 213 ? -6.540 -1.180 13.148 1.00 95.50 213 ALA A N 1
ATOM 1719 C CA . ALA A 1 213 ? -7.985 -0.969 13.215 1.00 95.50 213 ALA A CA 1
ATOM 1720 C C . ALA A 1 213 ? -8.744 -2.290 13.438 1.00 95.50 213 ALA A C 1
ATOM 1722 O O . ALA A 1 213 ? -9.580 -2.375 14.331 1.00 95.50 213 ALA A O 1
ATOM 1723 N N . ILE A 1 214 ? -8.391 -3.352 12.708 1.00 94.69 214 ILE A N 1
ATOM 1724 C CA . ILE A 1 214 ? -8.984 -4.689 12.882 1.00 94.69 214 ILE A CA 1
ATOM 1725 C C . ILE A 1 214 ? -8.698 -5.233 14.288 1.00 94.69 214 ILE A C 1
ATOM 1727 O O . ILE A 1 214 ? -9.595 -5.772 14.933 1.00 94.69 214 ILE A O 1
ATOM 1731 N N . ASP A 1 215 ? -7.472 -5.059 14.793 1.00 94.06 215 ASP A N 1
ATOM 1732 C CA . ASP A 1 215 ? -7.134 -5.441 16.166 1.00 94.06 215 ASP A CA 1
ATOM 1733 C C . ASP A 1 215 ? -7.973 -4.674 17.198 1.00 94.06 215 ASP A C 1
ATOM 1735 O O . ASP A 1 215 ? -8.364 -5.259 18.202 1.00 94.06 215 ASP A O 1
ATOM 1739 N N . VAL A 1 216 ? -8.264 -3.389 16.967 1.00 94.06 216 VAL A N 1
ATOM 1740 C CA . VAL A 1 216 ? -9.144 -2.602 17.844 1.00 94.06 216 VAL A CA 1
ATOM 1741 C C . VAL A 1 216 ? -10.571 -3.143 17.812 1.00 94.06 216 VAL A C 1
ATOM 1743 O O . VAL A 1 216 ? -11.122 -3.385 18.879 1.00 94.06 216 VAL A O 1
ATOM 1746 N N . LEU A 1 217 ? -11.151 -3.385 16.631 1.00 92.88 217 LEU A N 1
ATOM 1747 C CA . LEU A 1 217 ? -12.509 -3.941 16.513 1.00 92.88 217 LEU A CA 1
ATOM 1748 C C . LEU A 1 217 ? -12.635 -5.281 17.240 1.00 92.88 217 LEU A C 1
ATOM 1750 O O . LEU A 1 217 ? -13.570 -5.486 18.010 1.00 92.88 217 LEU A O 1
ATOM 1754 N N . ARG A 1 218 ? -11.658 -6.175 17.051 1.00 92.38 218 ARG A N 1
ATOM 1755 C CA . ARG A 1 218 ? -11.641 -7.473 17.732 1.00 92.38 218 ARG A CA 1
ATOM 1756 C C . ARG A 1 218 ? -11.520 -7.313 19.248 1.00 92.38 218 ARG A C 1
ATOM 1758 O O . ARG A 1 218 ? -12.234 -7.977 19.986 1.00 92.38 218 ARG A O 1
ATOM 1765 N N . ASP A 1 219 ? -10.616 -6.459 19.719 1.00 91.00 219 ASP A N 1
ATOM 1766 C CA . ASP A 1 219 ? -10.346 -6.310 21.152 1.00 91.00 219 ASP A CA 1
ATOM 1767 C C . ASP A 1 219 ? -11.461 -5.550 21.903 1.00 91.00 219 ASP A C 1
ATOM 1769 O O . ASP A 1 219 ? -11.510 -5.607 23.134 1.00 91.00 219 ASP A O 1
ATOM 1773 N N . LEU A 1 220 ? -12.310 -4.792 21.197 1.00 88.31 220 LEU A N 1
ATOM 1774 C CA . LEU A 1 220 ? -13.476 -4.108 21.770 1.00 88.31 220 LEU A CA 1
ATOM 1775 C C . LEU A 1 220 ? -14.709 -5.014 21.874 1.00 88.31 220 LEU A C 1
ATOM 1777 O O . LEU A 1 220 ? -15.571 -4.758 22.715 1.00 88.31 220 LEU A O 1
ATOM 1781 N N . GLU A 1 221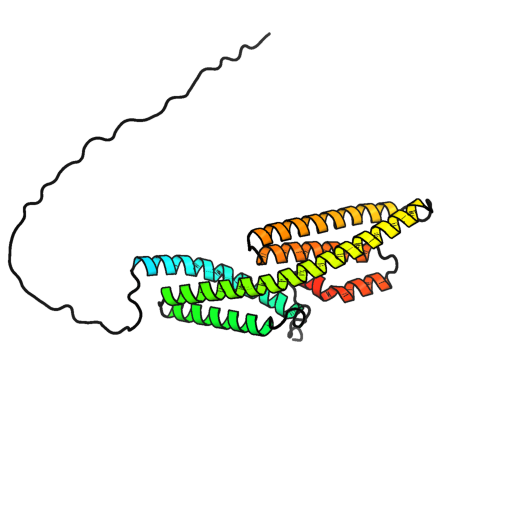 ? -14.784 -6.068 21.064 1.00 88.56 221 GLU A N 1
ATOM 1782 C CA . GLU A 1 221 ? -15.854 -7.058 21.133 1.00 88.56 221 GLU A CA 1
ATOM 1783 C C . GLU A 1 221 ? -15.667 -7.972 22.354 1.00 88.56 221 GLU A C 1
ATOM 1785 O O . GLU A 1 221 ? -14.563 -8.441 22.636 1.00 88.56 221 GLU A O 1
ATOM 1790 N N . GLN A 1 222 ? -16.742 -8.217 23.104 1.00 82.56 222 GLN A N 1
ATOM 1791 C CA . GLN A 1 222 ? -16.704 -9.026 24.329 1.00 82.56 222 GLN A CA 1
ATOM 1792 C C . GLN A 1 222 ? -17.084 -10.485 24.065 1.00 82.56 222 GLN A C 1
ATOM 1794 O O . GLN A 1 222 ? -16.660 -11.374 24.806 1.00 82.56 222 GLN A O 1
ATOM 1799 N N . ASP A 1 223 ? -17.867 -10.739 23.012 1.00 87.31 223 ASP A N 1
ATOM 1800 C CA . ASP A 1 223 ? -18.273 -12.087 22.626 1.00 87.31 223 ASP A CA 1
ATOM 1801 C C . ASP A 1 223 ? -17.153 -12.796 21.833 1.00 87.31 223 ASP A C 1
ATOM 1803 O O . ASP A 1 223 ? -16.818 -12.369 20.722 1.00 87.31 223 ASP A O 1
ATOM 1807 N N . PRO A 1 224 ? -16.583 -13.907 22.343 1.00 87.38 224 PRO A N 1
ATOM 1808 C CA . PRO A 1 224 ? -15.534 -14.643 21.640 1.00 87.38 224 PRO A CA 1
ATOM 1809 C C . PRO A 1 224 ? -15.985 -15.204 20.282 1.00 87.38 224 PRO A C 1
ATOM 1811 O O . PRO A 1 224 ? -15.149 -15.358 19.390 1.00 87.38 224 PRO A O 1
ATOM 1814 N N . ALA A 1 225 ? -17.279 -15.491 20.090 1.00 89.56 225 ALA A N 1
ATOM 1815 C CA . ALA A 1 225 ? -17.786 -15.938 18.794 1.00 89.56 225 ALA A CA 1
ATOM 1816 C C . ALA A 1 225 ? -17.676 -14.817 17.752 1.00 89.56 225 ALA A C 1
ATOM 1818 O O . ALA A 1 225 ? -17.127 -15.026 16.669 1.00 89.56 225 ALA A O 1
ATOM 1819 N N . ARG A 1 226 ? -18.092 -13.599 18.117 1.00 89.06 226 ARG A N 1
ATOM 1820 C CA . ARG A 1 226 ? -17.976 -12.419 17.251 1.00 89.06 226 ARG A CA 1
ATOM 1821 C C . ARG A 1 226 ? -16.533 -11.999 17.004 1.00 89.06 226 ARG A C 1
ATOM 1823 O O . ARG A 1 226 ? -16.201 -11.602 15.893 1.00 89.06 226 ARG A O 1
ATOM 1830 N N . GLN A 1 227 ? -15.644 -12.145 17.988 1.00 88.88 227 GLN A N 1
ATOM 1831 C CA . GLN A 1 227 ? -14.207 -11.932 17.768 1.00 88.88 227 GLN A CA 1
ATOM 1832 C C . GLN A 1 227 ? -13.664 -12.839 16.654 1.00 88.88 227 GLN A C 1
ATOM 1834 O O . GLN A 1 227 ? -12.890 -12.388 15.806 1.00 88.88 227 GLN A O 1
ATOM 1839 N N . GLN A 1 228 ? -14.085 -14.107 16.636 1.00 89.81 228 GLN A N 1
ATOM 1840 C CA . GLN A 1 228 ? -13.686 -15.059 15.604 1.00 89.81 228 GLN A CA 1
ATOM 1841 C C . GLN A 1 228 ? -14.350 -14.761 14.251 1.00 89.81 228 GLN A C 1
ATOM 1843 O O . GLN A 1 228 ? -13.718 -14.935 13.208 1.00 89.81 228 GLN A O 1
ATOM 1848 N N . GLU A 1 229 ? -15.595 -14.279 14.244 1.00 91.38 229 GLU A N 1
ATOM 1849 C CA . GLU A 1 229 ? -16.263 -13.784 13.034 1.00 91.38 229 GLU A CA 1
ATOM 1850 C C . GLU A 1 229 ? -15.502 -12.604 12.414 1.00 91.38 229 GLU A C 1
ATOM 1852 O O . GLU A 1 229 ? -15.195 -12.660 11.225 1.00 91.38 229 GLU A O 1
ATOM 1857 N N . ILE A 1 230 ? -15.092 -11.614 13.218 1.00 90.19 230 ILE A N 1
ATOM 1858 C CA . ILE A 1 230 ? -14.263 -10.476 12.778 1.00 90.19 230 ILE A CA 1
ATOM 1859 C C . ILE A 1 230 ? -12.929 -10.978 12.207 1.00 90.19 230 ILE A C 1
ATOM 1861 O O . ILE A 1 230 ? -12.507 -10.564 11.128 1.00 90.19 230 ILE A O 1
ATOM 1865 N N . GLU A 1 231 ? -12.245 -11.905 12.884 1.00 89.06 231 GLU A N 1
ATOM 1866 C CA . GLU A 1 231 ? -10.981 -12.448 12.372 1.00 89.06 231 GLU A CA 1
ATOM 1867 C C . GLU A 1 231 ? -11.160 -13.166 11.025 1.00 89.06 231 GLU A C 1
ATOM 1869 O O . GLU A 1 231 ? -10.317 -13.033 10.133 1.00 89.06 231 GLU A O 1
ATOM 1874 N N . ASN A 1 232 ? -12.270 -13.885 10.849 1.00 90.81 232 ASN A N 1
ATOM 1875 C CA . ASN A 1 232 ? -12.596 -14.568 9.601 1.00 90.81 232 ASN A CA 1
ATOM 1876 C C . ASN A 1 232 ? -12.971 -13.592 8.478 1.00 90.81 232 ASN A C 1
ATOM 1878 O O . ASN A 1 232 ? -12.499 -13.767 7.351 1.00 90.81 232 ASN A O 1
ATOM 1882 N N . GLU A 1 233 ? -13.766 -12.564 8.784 1.00 91.62 233 GLU A N 1
ATOM 1883 C CA . GLU A 1 233 ? -14.158 -11.498 7.856 1.00 91.62 233 GLU A CA 1
ATOM 1884 C C . GLU A 1 233 ? -12.921 -10.770 7.320 1.00 91.62 233 GLU A C 1
ATOM 1886 O O . GLU A 1 233 ? -12.718 -10.653 6.109 1.00 91.62 233 GLU A O 1
ATOM 1891 N N . TYR A 1 234 ? -12.019 -10.373 8.220 1.00 92.12 234 TYR A N 1
ATOM 1892 C CA . TYR A 1 234 ? -10.819 -9.616 7.874 1.00 92.12 234 TYR A CA 1
ATOM 1893 C C . TYR A 1 234 ? -9.588 -10.491 7.593 1.00 92.12 234 TYR A C 1
ATOM 1895 O O . TYR A 1 234 ? -8.489 -9.963 7.391 1.00 92.12 234 TYR A O 1
ATOM 1903 N N . ARG A 1 235 ? -9.738 -11.820 7.501 1.00 91.44 235 ARG A N 1
ATOM 1904 C CA . ARG A 1 235 ? -8.625 -12.775 7.329 1.00 91.44 235 ARG A CA 1
ATOM 1905 C C . ARG A 1 235 ? -7.717 -12.421 6.156 1.00 91.44 235 ARG A C 1
ATOM 1907 O O . ARG A 1 235 ? -6.495 -12.450 6.282 1.00 91.44 235 ARG A O 1
ATOM 1914 N N . VAL A 1 236 ? -8.307 -12.069 5.014 1.00 90.94 236 VAL A N 1
ATOM 1915 C CA . VAL A 1 236 ? -7.560 -11.687 3.805 1.00 90.94 236 VAL A CA 1
ATOM 1916 C C . VAL A 1 236 ? -6.710 -10.442 4.064 1.00 90.94 236 VAL A C 1
ATOM 1918 O O . VAL A 1 236 ? -5.541 -10.399 3.689 1.00 90.94 236 VAL A O 1
ATOM 1921 N N . HIS A 1 237 ? -7.263 -9.452 4.763 1.00 89.69 237 HIS A N 1
ATOM 1922 C CA . HIS A 1 237 ? -6.562 -8.219 5.109 1.00 89.69 237 HIS A CA 1
ATOM 1923 C C . HIS A 1 237 ? -5.426 -8.449 6.117 1.00 89.69 237 HIS A C 1
ATOM 1925 O O . HIS A 1 237 ? -4.358 -7.851 5.978 1.00 89.69 237 HIS A O 1
ATOM 1931 N N . LEU A 1 238 ? -5.619 -9.348 7.086 1.00 89.62 238 LEU A N 1
ATOM 1932 C CA . LEU A 1 238 ? -4.588 -9.731 8.056 1.00 89.62 238 LEU A CA 1
ATOM 1933 C C . LEU A 1 238 ? -3.437 -10.511 7.403 1.00 89.62 238 LEU A C 1
ATOM 1935 O O . LEU A 1 238 ? -2.269 -10.267 7.715 1.00 89.62 238 LEU A O 1
ATOM 1939 N N . LEU A 1 239 ? -3.742 -11.423 6.475 1.00 89.75 239 LEU A N 1
ATOM 1940 C CA . LEU A 1 239 ? -2.729 -12.151 5.704 1.00 89.75 239 LEU A CA 1
ATOM 1941 C C . LEU A 1 239 ? -1.951 -11.214 4.776 1.00 89.75 239 LEU A C 1
ATOM 1943 O O . LEU A 1 239 ? -0.722 -11.288 4.718 1.00 89.75 239 LEU A O 1
ATOM 1947 N N . ASP A 1 240 ? -2.641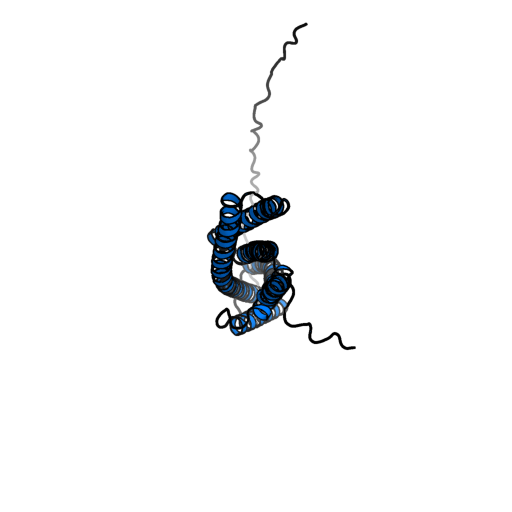 -10.282 4.122 1.00 89.38 240 ASP A N 1
ATOM 1948 C CA . ASP A 1 240 ? -2.022 -9.285 3.253 1.00 89.38 240 ASP A CA 1
ATOM 1949 C C . ASP A 1 240 ? -1.036 -8.374 4.003 1.00 89.38 240 ASP A C 1
ATOM 1951 O O . ASP A 1 240 ? 0.076 -8.139 3.524 1.00 89.38 240 ASP A O 1
ATOM 1955 N N . ALA A 1 241 ? -1.389 -7.926 5.213 1.00 87.44 241 ALA A N 1
ATOM 1956 C CA . ALA A 1 241 ? -0.500 -7.130 6.064 1.00 87.44 241 ALA A CA 1
ATOM 1957 C C . ALA A 1 241 ? 0.797 -7.877 6.435 1.00 87.44 241 ALA A C 1
ATOM 1959 O O . ALA A 1 241 ? 1.837 -7.251 6.639 1.00 87.44 241 ALA A O 1
ATOM 1960 N N . ARG A 1 242 ? 0.757 -9.217 6.464 1.00 87.62 242 ARG A N 1
ATOM 1961 C CA . ARG A 1 242 ? 1.917 -10.098 6.691 1.00 87.62 242 ARG A CA 1
ATOM 1962 C C . ARG A 1 242 ? 2.655 -10.478 5.400 1.00 87.62 242 ARG A C 1
ATOM 1964 O O . ARG A 1 242 ? 3.643 -11.204 5.462 1.00 87.62 242 ARG A O 1
ATOM 1971 N N . GLY A 1 243 ? 2.192 -10.015 4.237 1.00 83.69 243 GLY A N 1
ATOM 1972 C CA . GLY A 1 243 ? 2.752 -10.374 2.932 1.00 83.69 243 GLY A CA 1
ATOM 1973 C C . GLY A 1 243 ? 2.417 -11.800 2.485 1.00 83.69 243 GLY A C 1
ATOM 1974 O O . GLY A 1 243 ? 3.170 -12.388 1.712 1.00 83.69 243 GLY A O 1
ATOM 1975 N N . MET A 1 244 ? 1.315 -12.368 2.978 1.00 86.56 244 MET A N 1
ATOM 1976 C CA . MET A 1 244 ? 0.850 -13.715 2.643 1.00 86.56 244 MET A CA 1
ATOM 1977 C C . MET A 1 244 ? -0.384 -13.662 1.740 1.00 86.56 244 MET A C 1
ATOM 1979 O O . MET A 1 244 ? -1.156 -12.701 1.763 1.00 86.56 244 MET A O 1
ATOM 1983 N N . THR A 1 245 ? -0.581 -14.709 0.941 1.00 84.19 245 THR A N 1
ATOM 1984 C CA . THR A 1 245 ? -1.776 -14.871 0.110 1.00 84.19 245 THR A CA 1
ATOM 1985 C C . THR A 1 245 ? -2.866 -15.629 0.861 1.00 84.19 245 THR A C 1
ATOM 1987 O O . THR A 1 245 ? -2.584 -16.605 1.555 1.00 84.19 245 THR A O 1
ATOM 1990 N N . ALA A 1 246 ? -4.121 -15.205 0.707 1.00 73.75 246 ALA A N 1
ATOM 1991 C CA . ALA A 1 246 ? -5.278 -15.883 1.292 1.00 73.75 246 ALA A CA 1
ATOM 1992 C C . ALA A 1 246 ? -5.630 -17.195 0.577 1.00 73.75 246 ALA A C 1
ATOM 1994 O O . ALA A 1 246 ? -6.191 -18.103 1.198 1.00 73.75 246 ALA A O 1
ATOM 1995 N N . ALA A 1 247 ? -5.259 -17.304 -0.702 1.00 62.50 247 ALA A N 1
ATOM 1996 C CA . ALA A 1 247 ? -5.137 -18.576 -1.389 1.00 62.50 247 ALA A CA 1
ATOM 1997 C C . ALA A 1 247 ? -3.961 -19.339 -0.764 1.00 62.50 247 ALA A C 1
ATOM 1999 O O . ALA A 1 247 ? -2.814 -18.882 -0.830 1.00 62.50 247 ALA A O 1
ATOM 2000 N N . ALA A 1 248 ? -4.256 -20.477 -0.130 1.00 40.59 248 ALA A N 1
ATOM 2001 C CA . ALA A 1 248 ? -3.233 -21.412 0.322 1.00 40.59 248 ALA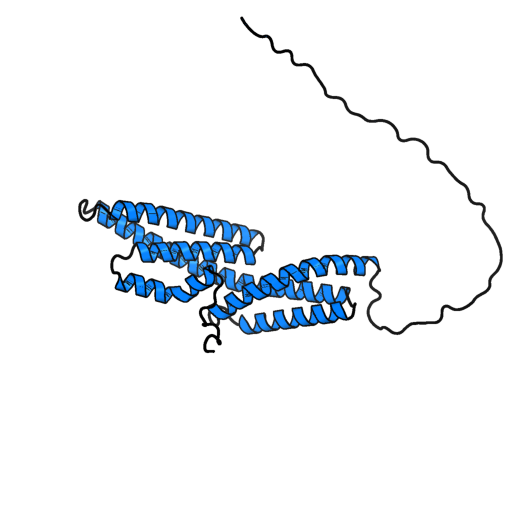 A CA 1
ATOM 2002 C C . ALA A 1 248 ? -2.259 -21.699 -0.836 1.00 40.59 248 ALA A C 1
ATOM 2004 O O . ALA A 1 248 ? -2.696 -21.727 -1.993 1.00 40.59 248 ALA A O 1
ATOM 2005 N N . PRO A 1 249 ? -0.957 -21.921 -0.578 1.00 40.22 249 PRO A N 1
ATOM 2006 C CA . PRO A 1 249 ? -0.086 -22.416 -1.627 1.00 40.22 249 PRO A CA 1
ATOM 2007 C C . PRO A 1 249 ? -0.698 -23.717 -2.149 1.00 40.22 249 PRO A C 1
ATOM 2009 O O . PRO A 1 249 ? -0.855 -24.685 -1.406 1.00 40.22 249 PRO A O 1
ATOM 2012 N N . ALA A 1 250 ? -1.082 -23.732 -3.424 1.00 42.00 250 ALA A N 1
ATOM 2013 C CA . ALA A 1 250 ? -1.369 -24.968 -4.127 1.00 42.00 250 ALA A CA 1
ATOM 2014 C C . ALA A 1 250 ? -0.068 -25.790 -4.131 1.00 42.00 250 ALA A C 1
ATOM 2016 O O . ALA A 1 250 ? 0.794 -25.581 -4.980 1.00 42.00 250 ALA A O 1
ATOM 2017 N N . GLY A 1 251 ? 0.117 -26.641 -3.118 1.00 43.34 251 GLY A N 1
ATOM 2018 C CA . GLY A 1 251 ? 1.308 -27.475 -2.967 1.00 43.34 251 GLY A CA 1
ATOM 2019 C C . GLY A 1 251 ? 1.893 -27.511 -1.556 1.00 43.34 251 GLY A C 1
ATOM 2020 O O . GLY A 1 251 ? 3.024 -27.087 -1.348 1.00 43.34 251 GLY A O 1
ATOM 2021 N N . SER A 1 252 ? 1.163 -28.084 -0.601 1.00 34.59 252 SER A N 1
ATOM 2022 C CA . SER A 1 252 ? 1.784 -28.818 0.511 1.00 34.59 252 SER A CA 1
ATOM 2023 C C . SER A 1 252 ? 0.954 -30.064 0.828 1.00 34.59 252 SER A C 1
ATOM 2025 O O . SER A 1 252 ? 0.413 -30.238 1.917 1.00 34.59 252 SER A O 1
ATOM 2027 N N . SER A 1 253 ? 0.809 -30.910 -0.184 1.00 37.06 253 SER A N 1
ATOM 2028 C CA . SER A 1 253 ? 0.460 -32.319 -0.042 1.00 37.06 253 SER A CA 1
ATOM 2029 C C . SER A 1 253 ? 1.486 -33.101 -0.859 1.00 37.06 253 SER A C 1
ATOM 2031 O O . SER A 1 253 ? 1.417 -33.146 -2.087 1.00 37.06 253 SER A O 1
ATOM 2033 N N . GLY A 1 254 ? 2.485 -33.629 -0.155 1.00 33.31 254 GLY A N 1
ATOM 2034 C CA . GLY A 1 254 ? 3.615 -34.387 -0.686 1.00 33.31 254 GLY A CA 1
ATOM 2035 C C . GLY A 1 254 ? 4.628 -34.643 0.411 1.00 33.31 254 GLY A C 1
ATOM 2036 O O . GLY A 1 254 ? 5.354 -33.680 0.735 1.00 33.31 254 GLY A O 1
#

Secondary structure (DSSP, 8-state):
--PPPP------------------PPPP-----------------S----HHHHHHHHHHHHHHHHHHHHHHHHHHHHHHHHTTTSTTHHHHHHHHHHHHHHHHHHHHTT-HHHHHHHHHHHHHHHHHHHHHHHHHHHHHHHHHHHHHHHHHHHHHHHHHHSTTS-TTHHHHHHHHHHHHHHHHHHHHHHHHHHHTT-HHHHHHHHHHHHHHHHHHHHHH---HHHHHHHHHHTHHHHHHHTT--SS--S----